Protein AF-A0A1V6AE57-F1 (afdb_monomer_lite)

Sequence (207 aa):
MQSKYDFAKAKQKFGDKIQKEVAHIPTPLRICHEKKHIAYTENEEGFIEETKSIHPGIILKKKFLETSGLSPCALGMKINVPSQRLYDIINCKRSITPNLALRLAFYFRTSKYFWFELQSKYDFAKAKQKFGDKIQKEVAPGPRKSTEQDFLKIEQKALQVFESQKAMKEWFTSKIKSLGGRTPLDLKGTKKGIKIILEELKRLHIN

pLDDT: mean 70.49, std 21.52, range [26.48, 96.62]

Structure (mmCIF, N/CA/C/O backbone):
data_AF-A0A1V6AE57-F1
#
_entry.id   AF-A0A1V6AE57-F1
#
loop_
_atom_site.group_PDB
_atom_site.id
_atom_site.type_symbol
_atom_site.label_atom_id
_atom_site.label_alt_id
_atom_site.label_comp_id
_atom_site.label_asym_id
_atom_site.label_entity_id
_atom_site.label_seq_id
_atom_site.pdbx_PDB_ins_code
_atom_site.Cartn_x
_atom_site.Cartn_y
_atom_site.Cartn_z
_atom_site.occupancy
_atom_site.B_iso_or_equiv
_atom_site.auth_seq_id
_atom_site.auth_comp_id
_atom_site.auth_asym_id
_atom_site.auth_atom_id
_atom_site.pdbx_PDB_model_num
ATOM 1 N N . MET A 1 1 ? 25.560 24.357 52.953 1.00 52.16 1 MET A N 1
ATOM 2 C CA . MET A 1 1 ? 25.483 22.885 52.777 1.00 52.16 1 MET A CA 1
ATOM 3 C C . MET A 1 1 ? 24.047 22.406 52.515 1.00 52.16 1 MET A C 1
ATOM 5 O O . MET A 1 1 ? 23.872 21.628 51.588 1.00 52.16 1 MET A O 1
ATOM 9 N N . GLN A 1 2 ? 23.024 22.918 53.219 1.00 51.66 2 GLN A N 1
ATOM 10 C CA . GLN A 1 2 ? 21.607 22.511 53.075 1.00 51.66 2 GLN A CA 1
ATOM 11 C C . GLN A 1 2 ? 21.003 22.645 51.655 1.00 51.66 2 GLN A C 1
ATOM 13 O O . GLN A 1 2 ? 20.370 21.723 51.156 1.00 51.66 2 GLN A O 1
ATOM 18 N N . SER A 1 3 ? 21.274 23.750 50.950 1.00 53.72 3 SER A N 1
ATOM 19 C CA . SER A 1 3 ? 20.623 24.080 49.665 1.00 53.72 3 SER A CA 1
ATOM 20 C C . SER A 1 3 ? 20.916 23.103 48.507 1.00 53.72 3 SER A C 1
ATOM 22 O O . SER A 1 3 ? 20.044 22.854 47.675 1.00 53.72 3 SER A O 1
ATOM 24 N N . LYS A 1 4 ? 22.112 22.495 48.457 1.00 50.84 4 LYS A N 1
ATOM 25 C CA . LYS A 1 4 ? 22.444 21.493 47.423 1.00 50.84 4 LYS A CA 1
ATOM 26 C C . LYS A 1 4 ? 21.737 20.152 47.668 1.00 50.84 4 LYS A C 1
ATOM 28 O O . LYS A 1 4 ? 21.402 19.461 46.708 1.00 50.84 4 LYS A O 1
ATOM 33 N N . TYR A 1 5 ? 21.490 19.806 48.934 1.00 55.09 5 TYR A N 1
ATOM 34 C CA . TYR A 1 5 ? 20.808 18.571 49.329 1.00 55.09 5 TYR A CA 1
ATOM 35 C C . TYR A 1 5 ? 19.304 18.639 49.019 1.00 55.09 5 TYR A C 1
ATOM 37 O O . TYR A 1 5 ? 18.737 17.686 48.481 1.00 55.09 5 TYR A O 1
ATOM 45 N N . ASP A 1 6 ? 18.683 19.802 49.235 1.00 60.03 6 ASP A N 1
ATOM 46 C CA . ASP A 1 6 ? 17.279 20.042 48.878 1.00 60.03 6 ASP A CA 1
ATOM 47 C C . ASP A 1 6 ? 17.049 20.016 47.362 1.00 60.03 6 ASP A C 1
ATOM 49 O O . ASP A 1 6 ? 16.067 19.437 46.892 1.00 60.03 6 ASP A O 1
ATOM 53 N N . PHE A 1 7 ? 17.995 20.541 46.575 1.00 50.62 7 PHE A N 1
ATOM 54 C CA . PHE A 1 7 ? 17.936 20.468 45.112 1.00 50.62 7 PHE A CA 1
ATOM 55 C C . PHE A 1 7 ? 18.040 19.034 44.583 1.00 50.62 7 PHE A C 1
ATOM 57 O O . PHE A 1 7 ? 17.310 18.665 43.663 1.00 50.62 7 PHE A O 1
ATOM 64 N N . ALA A 1 8 ? 18.911 18.205 45.166 1.00 63.00 8 ALA A N 1
ATOM 65 C CA . ALA A 1 8 ? 19.040 16.800 44.781 1.00 63.00 8 ALA A CA 1
ATOM 66 C C . ALA A 1 8 ? 17.747 16.019 45.071 1.00 63.00 8 ALA A C 1
ATOM 68 O O . ALA A 1 8 ? 17.250 15.290 44.211 1.00 63.00 8 ALA A O 1
ATOM 69 N N . LYS A 1 9 ? 17.145 16.252 46.243 1.00 64.06 9 LYS A N 1
ATOM 70 C CA . LYS A 1 9 ? 15.895 15.609 46.668 1.00 64.06 9 LYS A CA 1
ATOM 71 C C . LYS A 1 9 ? 14.687 16.080 45.847 1.00 64.06 9 LYS A C 1
ATOM 73 O O . LYS A 1 9 ? 13.809 15.278 45.532 1.00 64.06 9 LYS A O 1
ATOM 78 N N . ALA A 1 10 ? 14.661 17.353 45.447 1.00 62.69 10 ALA A N 1
ATOM 79 C CA . ALA A 1 10 ? 13.650 17.906 44.546 1.00 62.69 10 ALA A CA 1
ATOM 80 C C . ALA A 1 10 ? 13.784 17.359 43.115 1.00 62.69 10 ALA A C 1
ATOM 82 O O . ALA A 1 10 ? 12.780 17.003 42.502 1.00 62.69 10 ALA A O 1
ATOM 83 N N . LYS A 1 11 ? 15.013 17.219 42.601 1.00 57.59 11 LYS A N 1
ATOM 84 C CA . LYS A 1 11 ? 15.295 16.654 41.271 1.00 57.59 11 LYS A CA 1
ATOM 85 C C . LYS A 1 11 ? 14.941 15.167 41.194 1.00 57.59 11 LYS A C 1
ATOM 87 O O . LYS A 1 11 ? 14.388 14.733 40.188 1.00 57.59 11 LYS A O 1
ATOM 92 N N . GLN A 1 12 ? 15.186 14.421 42.272 1.00 66.50 12 GLN A N 1
ATOM 93 C CA . GLN A 1 12 ? 14.774 13.025 42.405 1.00 66.50 12 GLN A CA 1
ATOM 94 C C . GLN A 1 12 ? 13.246 12.894 42.468 1.00 66.50 12 GLN A C 1
ATOM 96 O O . GLN A 1 12 ? 12.672 12.191 41.648 1.00 66.50 12 GLN A O 1
ATOM 101 N N . LYS A 1 13 ? 12.563 13.665 43.329 1.00 65.06 13 LYS A N 1
ATOM 102 C CA . LYS A 1 13 ? 11.088 13.681 43.387 1.00 65.06 13 LYS A CA 1
ATOM 103 C C . LYS A 1 13 ? 10.435 14.094 42.065 1.00 65.06 13 LYS A C 1
ATOM 105 O O . LYS A 1 13 ? 9.387 13.559 41.713 1.00 65.06 13 LYS A O 1
ATOM 110 N N . PHE A 1 14 ? 11.026 15.046 41.343 1.00 57.88 14 PHE A N 1
ATOM 111 C CA . PHE A 1 14 ? 10.556 15.451 40.019 1.00 57.88 14 PHE A CA 1
ATOM 112 C C . PHE A 1 14 ? 10.776 14.333 38.991 1.00 57.88 14 PHE A C 1
ATOM 114 O O . PHE A 1 14 ? 9.863 14.020 38.235 1.00 57.88 14 PHE A O 1
ATOM 121 N N . GLY A 1 15 ? 11.942 13.679 39.020 1.00 49.78 15 GLY A N 1
ATOM 122 C CA . GLY A 1 15 ? 12.243 12.501 38.206 1.00 49.78 15 GLY A CA 1
ATOM 123 C C . GLY A 1 15 ? 11.263 11.351 38.443 1.00 49.78 15 GLY A C 1
ATOM 124 O O . GLY A 1 15 ? 10.701 10.834 37.484 1.00 49.78 15 GLY A O 1
ATOM 125 N N . ASP A 1 16 ? 10.975 11.022 39.702 1.00 61.03 16 ASP A N 1
ATOM 126 C CA . ASP A 1 16 ? 10.050 9.947 40.084 1.00 61.03 16 ASP A CA 1
ATOM 127 C C . ASP A 1 16 ? 8.596 10.266 39.692 1.00 61.03 16 ASP A C 1
ATOM 129 O O . ASP A 1 16 ? 7.834 9.376 39.304 1.00 61.03 16 ASP A O 1
ATOM 133 N N . LYS A 1 17 ? 8.200 11.547 39.757 1.00 56.25 17 LYS A N 1
ATOM 134 C CA . LYS A 1 17 ? 6.870 12.017 39.342 1.00 56.25 17 LYS A CA 1
ATOM 135 C C . LYS A 1 17 ? 6.696 11.954 37.823 1.00 56.25 17 LYS A C 1
ATOM 137 O O . LYS A 1 17 ? 5.685 11.436 37.357 1.00 56.25 17 LYS A O 1
ATOM 142 N N . ILE A 1 18 ? 7.708 12.387 37.067 1.00 51.25 18 ILE A N 1
ATOM 143 C CA . ILE A 1 18 ? 7.746 12.247 35.605 1.00 51.25 18 ILE A CA 1
ATOM 144 C C . ILE A 1 18 ? 7.748 10.762 35.222 1.00 51.25 18 ILE A C 1
ATOM 146 O O . ILE A 1 18 ? 6.992 10.367 34.346 1.00 51.25 18 ILE A O 1
ATOM 150 N N . GLN A 1 19 ? 8.531 9.909 35.890 1.00 49.91 19 GLN A N 1
ATOM 151 C CA . GLN A 1 19 ? 8.565 8.472 35.595 1.00 49.91 19 GLN A CA 1
ATOM 152 C C . GLN A 1 19 ? 7.215 7.787 35.843 1.00 49.91 19 GLN A C 1
ATOM 154 O O . GLN A 1 19 ? 6.799 6.970 35.024 1.00 49.91 19 GLN A O 1
ATOM 159 N N . LYS A 1 20 ? 6.487 8.150 36.908 1.00 53.91 20 LYS A N 1
ATOM 160 C CA . LYS A 1 20 ? 5.131 7.634 37.164 1.00 53.91 20 LYS A CA 1
ATOM 161 C C . LYS A 1 20 ? 4.084 8.143 36.169 1.00 53.91 20 LYS A C 1
ATOM 163 O O . LYS A 1 20 ? 3.213 7.369 35.787 1.00 53.91 20 LYS A O 1
ATOM 168 N N . GLU A 1 21 ? 4.167 9.398 35.727 1.00 45.72 21 GLU A N 1
ATOM 169 C CA . GLU A 1 21 ? 3.258 9.949 34.707 1.00 45.72 21 GLU A CA 1
ATOM 170 C C . GLU A 1 21 ? 3.564 9.411 33.298 1.00 45.72 21 GLU A C 1
ATOM 172 O O . GLU A 1 21 ? 2.648 9.154 32.519 1.00 45.72 21 GLU A O 1
ATOM 177 N N . VAL A 1 22 ? 4.839 9.168 32.979 1.00 45.22 22 VAL A N 1
ATOM 178 C CA . VAL A 1 22 ? 5.288 8.634 31.682 1.00 45.22 22 VAL A CA 1
ATOM 179 C C . VAL A 1 22 ? 5.065 7.121 31.571 1.00 45.22 22 VAL A C 1
ATOM 181 O O . VAL A 1 22 ? 4.840 6.632 30.468 1.00 45.22 22 VAL A O 1
ATOM 184 N N . ALA A 1 23 ? 5.033 6.380 32.685 1.00 42.53 23 ALA A N 1
ATOM 185 C CA . ALA A 1 23 ? 4.786 4.932 32.700 1.00 42.53 23 ALA A CA 1
ATOM 186 C C . ALA A 1 23 ? 3.394 4.519 32.176 1.00 42.53 23 ALA A C 1
ATOM 188 O O . ALA A 1 23 ? 3.214 3.371 31.778 1.00 42.53 23 ALA A O 1
ATOM 189 N N . HIS A 1 24 ? 2.416 5.433 32.157 1.00 43.59 24 HIS A N 1
ATOM 190 C CA . HIS A 1 24 ? 1.075 5.186 31.607 1.00 43.59 24 HIS A CA 1
ATOM 191 C C . HIS A 1 24 ? 0.892 5.717 30.174 1.00 43.59 24 HIS A C 1
ATOM 193 O O . HIS A 1 24 ? -0.159 5.529 29.561 1.00 43.59 24 HIS A O 1
ATOM 199 N N . ILE A 1 25 ? 1.908 6.382 29.615 1.00 32.25 25 ILE A N 1
ATOM 200 C CA . ILE A 1 25 ? 1.904 6.810 28.219 1.00 32.25 25 ILE A CA 1
ATOM 201 C C . ILE A 1 25 ? 2.343 5.591 27.403 1.00 32.25 25 ILE A C 1
ATOM 203 O O . ILE A 1 25 ? 3.482 5.154 27.580 1.00 32.25 25 ILE A O 1
ATOM 207 N N . PRO A 1 26 ? 1.499 5.024 26.516 1.00 37.25 26 PRO A N 1
ATOM 208 C CA . PRO A 1 26 ? 1.960 3.980 25.613 1.00 37.25 26 PRO A CA 1
ATOM 209 C C . PRO A 1 26 ? 3.166 4.539 24.867 1.00 37.25 26 PRO A C 1
ATOM 211 O O . PRO A 1 26 ? 3.075 5.597 24.235 1.00 37.25 26 PRO A O 1
ATOM 214 N N . THR A 1 27 ? 4.309 3.876 25.037 1.00 36.72 27 THR A N 1
ATOM 215 C CA . THR A 1 27 ? 5.610 4.299 24.532 1.00 36.72 27 THR A CA 1
ATOM 216 C C . THR A 1 27 ? 5.433 4.760 23.088 1.00 36.72 27 THR A C 1
ATOM 218 O O . THR A 1 27 ? 4.960 3.977 22.258 1.00 36.72 27 THR A O 1
ATOM 221 N N . PRO A 1 28 ? 5.748 6.025 22.754 1.00 35.44 28 PRO A N 1
ATOM 222 C CA . PRO A 1 28 ? 5.692 6.439 21.371 1.00 35.44 28 PRO A CA 1
ATOM 223 C C . PRO A 1 28 ? 6.706 5.567 20.646 1.00 35.44 28 PRO A C 1
ATOM 225 O O . PRO A 1 28 ? 7.885 5.597 21.005 1.00 35.44 28 PRO A O 1
ATOM 228 N N . LEU A 1 29 ? 6.258 4.797 19.648 1.00 39.03 29 LEU A N 1
ATOM 229 C CA . LEU A 1 29 ? 7.145 4.284 18.609 1.00 39.03 29 LEU A CA 1
ATOM 230 C C . LEU A 1 29 ? 8.033 5.465 18.218 1.00 39.03 29 LEU A C 1
ATOM 232 O O . LEU A 1 29 ? 7.546 6.471 17.694 1.00 39.03 29 LEU A O 1
ATOM 236 N N . ARG A 1 30 ? 9.303 5.408 18.622 1.00 32.47 30 ARG A N 1
ATOM 237 C CA . ARG A 1 30 ? 10.254 6.506 18.494 1.00 32.47 30 ARG A CA 1
ATOM 238 C C . ARG A 1 30 ? 10.645 6.583 17.028 1.00 32.47 30 ARG A C 1
ATOM 240 O O . ARG A 1 30 ? 11.695 6.114 16.624 1.00 32.47 30 ARG A O 1
ATOM 247 N N . ILE A 1 31 ? 9.757 7.158 16.230 1.00 34.78 31 ILE A N 1
ATOM 248 C CA . ILE A 1 31 ? 9.981 7.486 14.830 1.00 34.78 31 ILE A CA 1
ATOM 249 C C . ILE A 1 31 ? 9.714 8.984 14.700 1.00 34.78 31 ILE A C 1
ATOM 251 O O . ILE A 1 31 ? 8.733 9.427 14.112 1.00 34.78 31 ILE A O 1
ATOM 255 N N . CYS A 1 32 ? 10.584 9.788 15.309 1.00 28.19 32 CYS A N 1
ATOM 256 C CA . CYS A 1 32 ? 10.647 11.215 15.033 1.00 28.19 32 CYS A CA 1
ATOM 257 C C . CYS A 1 32 ? 12.040 11.556 14.521 1.00 28.19 32 CYS A C 1
ATOM 259 O O . CYS A 1 32 ? 12.987 11.576 15.296 1.00 28.19 32 CYS A O 1
ATOM 261 N N . HIS A 1 33 ? 12.055 11.857 13.219 1.00 31.19 33 HIS A N 1
ATOM 262 C CA . HIS A 1 33 ? 12.994 12.692 12.473 1.00 31.19 33 HIS A CA 1
ATOM 263 C C . HIS A 1 33 ? 14.463 12.260 12.474 1.00 31.19 33 HIS A C 1
ATOM 265 O O . HIS A 1 33 ? 15.147 12.372 13.476 1.00 31.19 33 HIS A O 1
ATOM 271 N N . GLU A 1 34 ? 14.975 11.879 11.301 1.00 31.00 34 GLU A N 1
ATOM 272 C CA . GLU A 1 34 ? 15.741 12.797 10.446 1.00 31.00 34 GLU A CA 1
ATOM 273 C C . GLU A 1 34 ? 16.074 12.115 9.105 1.00 31.00 34 GLU A C 1
ATOM 275 O O . GLU A 1 34 ? 16.336 10.919 9.041 1.00 31.00 34 GLU A O 1
ATOM 280 N N . LYS A 1 35 ? 15.963 12.885 8.018 1.00 37.78 35 LYS A N 1
ATOM 281 C CA . LYS A 1 35 ? 16.227 12.570 6.601 1.00 37.78 35 LYS A CA 1
ATOM 282 C C . LYS A 1 35 ? 17.042 11.295 6.305 1.00 37.78 35 LYS A C 1
ATOM 284 O O . LYS A 1 35 ? 18.212 11.375 5.955 1.00 37.78 35 LYS A O 1
ATOM 289 N N . LYS A 1 36 ? 16.378 10.147 6.261 1.00 32.44 36 LYS A N 1
ATOM 290 C CA . LYS A 1 36 ? 16.684 9.031 5.362 1.00 32.44 36 LYS A CA 1
ATOM 291 C C . LYS A 1 36 ? 15.346 8.382 5.024 1.00 32.44 36 LYS A C 1
ATOM 293 O O . LYS A 1 36 ? 14.520 8.153 5.904 1.00 32.44 36 LYS A O 1
ATOM 298 N N . HIS A 1 37 ? 15.110 8.108 3.747 1.00 33.78 37 HIS A N 1
ATOM 299 C CA . HIS A 1 37 ? 14.217 7.019 3.375 1.00 33.78 37 HIS A CA 1
ATOM 300 C C . HIS A 1 37 ? 14.830 5.744 3.975 1.00 33.78 37 HIS A C 1
ATOM 302 O O . HIS A 1 37 ? 15.691 5.125 3.365 1.00 33.78 37 HIS A O 1
ATOM 308 N N . ILE A 1 38 ? 14.460 5.423 5.211 1.00 30.08 38 ILE A N 1
ATOM 309 C CA . ILE A 1 38 ? 14.701 4.129 5.852 1.00 30.08 38 ILE A CA 1
ATOM 310 C C . ILE A 1 38 ? 13.337 3.453 5.721 1.00 30.08 38 ILE A C 1
ATOM 312 O O . ILE A 1 38 ? 12.363 3.890 6.327 1.00 30.08 38 ILE A O 1
ATOM 316 N N . ALA A 1 39 ? 13.130 2.600 4.716 1.00 28.28 39 ALA A N 1
ATOM 317 C CA . ALA A 1 39 ? 13.533 1.199 4.795 1.00 28.28 39 ALA A CA 1
ATOM 318 C C . ALA A 1 39 ? 13.255 0.693 6.213 1.00 28.28 39 ALA A C 1
ATOM 320 O O . ALA A 1 39 ? 13.964 1.052 7.149 1.00 28.28 39 ALA A O 1
ATOM 321 N N . TYR A 1 40 ? 12.147 -0.037 6.347 1.00 33.91 40 TYR A N 1
ATOM 322 C CA . TYR A 1 40 ? 11.817 -0.888 7.483 1.00 33.91 40 TYR A CA 1
ATOM 323 C C . TYR A 1 40 ? 13.111 -1.356 8.157 1.00 33.91 40 TYR A C 1
ATOM 325 O O . TYR A 1 40 ? 13.914 -2.036 7.523 1.00 33.91 40 TYR A O 1
ATOM 333 N N . THR A 1 41 ? 13.360 -0.888 9.380 1.00 26.48 41 THR A N 1
ATOM 334 C CA . THR A 1 41 ? 14.556 -1.263 10.130 1.00 26.48 41 THR A CA 1
ATOM 335 C C . THR A 1 41 ? 14.574 -2.773 10.277 1.00 26.48 41 THR A C 1
ATOM 337 O O . THR A 1 41 ? 13.560 -3.381 10.621 1.00 26.48 41 THR A O 1
ATOM 340 N N . GLU A 1 42 ?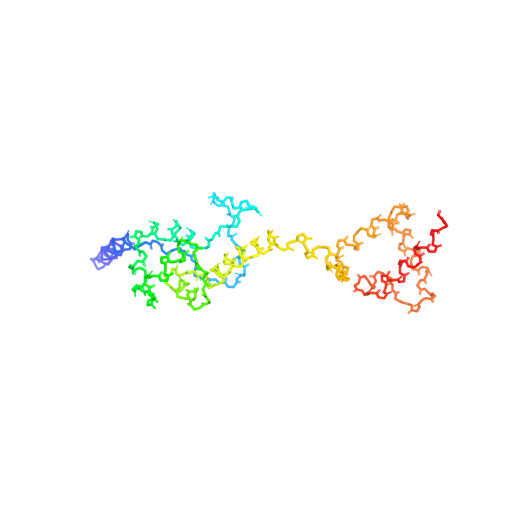 15.723 -3.338 9.942 1.00 38.66 42 GLU A N 1
ATOM 341 C CA . GLU A 1 42 ? 16.025 -4.757 9.909 1.00 38.66 42 GLU A CA 1
ATOM 342 C C . GLU A 1 42 ? 15.547 -5.468 11.187 1.00 38.66 42 GLU A C 1
ATOM 344 O O . GLU A 1 42 ? 15.990 -5.169 12.289 1.00 38.66 42 GLU A O 1
ATOM 349 N N . ASN A 1 43 ? 14.639 -6.423 10.971 1.00 45.06 43 ASN A N 1
ATOM 350 C CA . ASN A 1 43 ? 14.510 -7.690 11.687 1.00 45.06 43 ASN A CA 1
ATOM 351 C C . ASN A 1 43 ? 14.238 -7.656 13.200 1.00 45.06 43 ASN A C 1
ATOM 353 O O . ASN A 1 43 ? 15.130 -7.926 13.992 1.00 45.06 43 ASN A O 1
ATOM 357 N N . GLU A 1 44 ? 12.956 -7.555 13.568 1.00 37.97 44 GLU A N 1
ATOM 358 C CA . GLU A 1 44 ? 12.400 -8.340 14.682 1.00 37.97 44 GLU A CA 1
ATOM 359 C C . GLU A 1 44 ? 11.062 -8.968 14.244 1.00 37.97 44 GLU A C 1
ATOM 361 O O . GLU A 1 44 ? 10.028 -8.311 14.127 1.00 37.97 44 GLU A O 1
ATOM 366 N N . GLU A 1 45 ? 11.154 -10.253 13.894 1.00 39.59 45 GLU A N 1
ATOM 367 C CA . GLU A 1 45 ? 10.094 -11.269 13.809 1.00 39.59 45 GLU A CA 1
ATOM 368 C C . GLU A 1 45 ? 8.749 -10.863 13.180 1.00 39.59 45 GLU A C 1
ATOM 370 O O . GLU A 1 45 ? 7.750 -10.535 13.827 1.00 39.59 45 GLU A O 1
ATOM 375 N N . GLY A 1 46 ? 8.694 -10.986 11.854 1.00 31.70 46 GLY A N 1
ATOM 376 C CA . GLY A 1 46 ? 7.447 -10.900 11.105 1.00 31.70 46 GLY A CA 1
ATOM 377 C C . GLY A 1 46 ? 7.686 -10.931 9.610 1.00 31.70 46 GLY A C 1
ATOM 378 O O . GLY A 1 46 ? 7.449 -9.938 8.929 1.00 31.70 46 GLY A O 1
ATOM 379 N N . PHE A 1 47 ? 8.175 -12.067 9.118 1.00 32.38 47 PHE A N 1
ATOM 380 C CA . PHE A 1 47 ? 8.266 -12.398 7.700 1.00 32.38 47 PHE A CA 1
ATOM 381 C C . PHE A 1 47 ? 6.894 -12.144 7.046 1.00 32.38 47 PHE A C 1
ATOM 383 O O . PHE A 1 47 ? 5.954 -12.919 7.220 1.00 32.38 47 PHE A O 1
ATOM 390 N N . ILE A 1 48 ? 6.732 -11.032 6.326 1.00 38.00 48 ILE A N 1
ATOM 391 C CA . ILE A 1 48 ? 5.649 -10.930 5.348 1.00 38.00 48 ILE A CA 1
ATOM 392 C C . ILE A 1 48 ? 6.222 -11.589 4.104 1.00 38.00 48 ILE A C 1
ATOM 394 O O . ILE A 1 48 ? 6.875 -10.928 3.299 1.00 38.00 48 ILE A O 1
ATOM 398 N N . GLU A 1 49 ? 6.048 -12.909 4.007 1.00 37.69 49 GLU A N 1
ATOM 399 C CA . GLU A 1 49 ? 6.316 -13.653 2.779 1.00 37.69 49 GLU A CA 1
ATOM 400 C C . GLU A 1 49 ? 5.742 -12.882 1.588 1.00 37.69 49 GLU A C 1
ATOM 402 O O . GLU A 1 49 ? 4.596 -12.418 1.607 1.00 37.69 49 GLU A O 1
ATOM 407 N N . GLU A 1 50 ? 6.556 -12.771 0.543 1.00 44.34 50 GLU A N 1
ATOM 408 C CA . GLU A 1 50 ? 6.360 -11.991 -0.684 1.00 44.34 50 GLU A CA 1
ATOM 409 C C . GLU A 1 50 ? 5.104 -12.383 -1.502 1.00 44.34 50 GLU A C 1
ATOM 411 O O . GLU A 1 50 ? 4.876 -11.894 -2.607 1.00 44.34 50 GLU A O 1
ATOM 416 N N . THR A 1 51 ? 4.250 -13.256 -0.964 1.00 41.09 51 THR A N 1
ATOM 417 C CA . THR A 1 51 ? 3.114 -13.885 -1.643 1.00 41.09 51 THR A CA 1
ATOM 418 C C . THR A 1 51 ? 1.771 -13.691 -0.937 1.00 41.09 51 THR A C 1
ATOM 420 O O . THR A 1 51 ? 0.737 -14.007 -1.527 1.00 41.09 51 THR A O 1
ATOM 423 N N . LYS A 1 52 ? 1.724 -13.109 0.272 1.00 59.47 52 LYS A N 1
ATOM 424 C CA . LYS A 1 52 ? 0.452 -12.852 0.971 1.00 59.47 52 LYS A CA 1
ATOM 425 C C . LYS A 1 52 ? 0.310 -11.381 1.319 1.00 59.47 52 LYS A C 1
ATOM 427 O O . LYS A 1 52 ? 0.537 -10.952 2.444 1.00 59.47 52 LYS A O 1
ATOM 432 N N . SER A 1 53 ? -0.087 -10.580 0.335 1.00 74.44 53 SER A N 1
ATOM 433 C CA . SER A 1 53 ? -0.430 -9.181 0.575 1.00 74.44 53 SER A CA 1
ATOM 434 C C . SER A 1 53 ? -1.583 -9.084 1.581 1.00 74.44 53 SER A C 1
ATOM 436 O O . SER A 1 53 ? -2.716 -9.482 1.295 1.00 74.44 53 SER A O 1
ATOM 438 N N . ILE A 1 54 ? -1.297 -8.567 2.772 1.00 87.69 54 ILE A N 1
ATOM 439 C CA . ILE A 1 54 ? -2.277 -8.428 3.849 1.00 87.69 54 ILE A CA 1
ATOM 440 C C . ILE A 1 54 ? -3.033 -7.111 3.659 1.00 87.69 54 ILE A C 1
ATOM 442 O O . ILE A 1 54 ? -2.425 -6.067 3.428 1.00 87.69 54 ILE A O 1
ATOM 446 N N . HIS A 1 55 ? -4.362 -7.145 3.782 1.00 92.50 55 HIS A N 1
ATOM 447 C CA . HIS A 1 55 ? -5.169 -5.928 3.721 1.00 92.50 55 HIS A CA 1
ATOM 448 C C . HIS A 1 55 ? -4.761 -4.961 4.851 1.00 92.50 55 HIS A C 1
ATOM 450 O O . HIS A 1 55 ? -4.672 -5.384 6.010 1.00 92.50 55 HIS A O 1
ATOM 456 N N . PRO A 1 56 ? -4.575 -3.657 4.578 1.00 94.06 56 PRO A N 1
ATOM 457 C CA . PRO A 1 56 ? -4.094 -2.703 5.580 1.00 94.06 56 PRO A CA 1
ATOM 458 C C . PRO A 1 56 ? -5.004 -2.591 6.811 1.00 94.06 56 PRO A C 1
ATOM 460 O O . PRO A 1 56 ? -4.528 -2.332 7.912 1.00 94.06 56 PRO A O 1
ATOM 463 N N . GLY A 1 57 ? -6.306 -2.848 6.661 1.00 94.44 57 GLY A N 1
ATOM 464 C CA . GLY A 1 57 ? -7.245 -2.904 7.785 1.00 94.44 57 GLY A CA 1
ATOM 465 C C . GLY A 1 57 ? -6.958 -4.008 8.808 1.00 94.44 57 GLY A C 1
ATOM 466 O O . GLY A 1 57 ? -7.190 -3.805 9.999 1.00 94.44 57 GLY A O 1
ATOM 467 N N . ILE A 1 58 ? -6.385 -5.139 8.380 1.00 93.12 58 ILE A N 1
ATOM 468 C CA . ILE A 1 58 ? -5.955 -6.211 9.292 1.00 93.12 58 ILE A CA 1
ATOM 469 C C . ILE A 1 58 ? -4.751 -5.737 10.110 1.00 93.12 58 ILE A C 1
ATOM 471 O O . ILE A 1 58 ? -4.691 -5.976 11.314 1.00 93.12 58 ILE A O 1
ATOM 475 N N . ILE A 1 59 ? -3.817 -5.027 9.470 1.00 92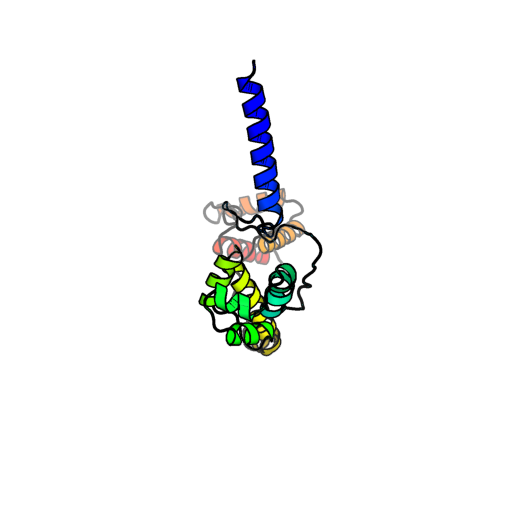.81 59 ILE A N 1
ATOM 476 C CA . ILE A 1 59 ? -2.632 -4.462 10.128 1.00 92.81 59 ILE A CA 1
ATOM 477 C C . ILE A 1 59 ? -3.050 -3.379 11.126 1.00 92.81 59 ILE A C 1
ATOM 479 O O . ILE A 1 59 ? -2.586 -3.392 12.264 1.00 92.81 59 ILE A O 1
ATOM 483 N N . LEU A 1 60 ? -3.981 -2.498 10.742 1.00 93.38 60 LEU A N 1
ATOM 484 C CA . LEU A 1 60 ? -4.564 -1.497 11.638 1.00 93.38 60 LEU A CA 1
ATOM 485 C C . LEU A 1 60 ? -5.158 -2.151 12.893 1.00 93.38 60 LEU A C 1
ATOM 487 O O . LEU A 1 60 ? -4.891 -1.700 14.004 1.00 93.38 60 LEU A O 1
ATOM 491 N N . LYS A 1 61 ? -5.923 -3.236 12.731 1.00 91.62 61 LYS A N 1
ATOM 492 C CA . LYS A 1 61 ? -6.506 -3.961 13.864 1.00 91.62 61 LYS A CA 1
ATOM 493 C C . LYS A 1 61 ? -5.429 -4.588 14.756 1.00 91.62 61 LYS A C 1
ATOM 495 O O . LYS A 1 61 ? -5.354 -4.253 15.933 1.00 91.62 61 LYS A O 1
ATOM 500 N N . LYS A 1 62 ? -4.574 -5.440 14.186 1.00 90.44 62 LYS A N 1
ATOM 501 C CA . LYS A 1 62 ? -3.624 -6.261 14.952 1.00 90.44 62 LYS A CA 1
ATOM 502 C C . LYS A 1 62 ? -2.476 -5.473 15.574 1.00 90.44 62 LYS A C 1
ATOM 504 O O . LYS A 1 62 ? -2.091 -5.732 16.702 1.00 90.44 62 LYS A O 1
ATOM 509 N N . LYS A 1 63 ? -1.879 -4.539 14.828 1.00 89.31 63 LYS A N 1
ATOM 510 C CA . LYS A 1 63 ? -0.648 -3.856 15.265 1.00 89.31 63 LYS A CA 1
ATOM 511 C C . LYS A 1 63 ? -0.913 -2.546 15.997 1.00 89.31 63 LYS A C 1
ATOM 513 O O . LYS A 1 63 ? -0.063 -2.130 16.779 1.00 89.31 63 LYS A O 1
ATOM 518 N N . PHE A 1 64 ? -2.061 -1.908 15.767 1.00 92.12 64 PHE A N 1
ATOM 519 C CA . PHE A 1 64 ? -2.362 -0.600 16.350 1.00 92.12 64 PHE A CA 1
ATOM 520 C C . PHE A 1 64 ? -3.522 -0.655 17.341 1.00 92.12 64 PHE A C 1
ATOM 522 O O . PHE A 1 64 ? -3.342 -0.243 18.482 1.00 92.12 64 PHE A O 1
ATOM 529 N N . LEU A 1 65 ? -4.696 -1.157 16.945 1.00 91.62 65 LEU A N 1
ATOM 530 C CA . LEU A 1 65 ? -5.872 -1.158 17.825 1.00 91.62 65 LEU A CA 1
ATOM 531 C C . LEU A 1 65 ? -5.715 -2.118 19.008 1.00 91.62 65 LEU A C 1
ATOM 533 O O . LEU A 1 65 ? -5.907 -1.699 20.144 1.00 91.62 65 LEU A O 1
ATOM 537 N N . GLU A 1 66 ? -5.314 -3.365 18.751 1.00 90.31 66 GLU A N 1
ATOM 538 C CA . GLU A 1 66 ? -5.115 -4.378 19.798 1.00 90.31 66 GLU A CA 1
ATOM 539 C C . GLU A 1 66 ? -3.982 -3.973 20.758 1.00 90.31 66 GLU A C 1
ATOM 541 O O . GLU A 1 66 ? -4.189 -3.958 21.967 1.00 90.31 66 GLU A O 1
ATOM 546 N N . THR A 1 67 ? -2.838 -3.513 20.237 1.00 89.75 67 THR A N 1
ATOM 547 C CA . THR A 1 67 ? -1.696 -3.048 21.051 1.00 89.75 67 THR A CA 1
ATOM 548 C C . THR A 1 67 ? -2.028 -1.845 21.940 1.00 89.75 67 THR A C 1
ATOM 550 O O . THR A 1 67 ? -1.468 -1.701 23.020 1.00 89.75 67 THR A O 1
ATOM 553 N N . SER A 1 68 ? -2.921 -0.957 21.492 1.00 88.06 68 SER A N 1
ATOM 554 C CA . SER A 1 68 ? -3.307 0.248 22.245 1.00 88.06 68 SER A CA 1
ATOM 555 C C . SER A 1 68 ? -4.592 0.087 23.060 1.00 88.06 68 SER A C 1
ATOM 557 O O . SER A 1 68 ? -5.018 1.046 23.702 1.00 88.06 68 SER A O 1
ATOM 559 N N . GLY A 1 69 ? -5.237 -1.086 23.015 1.00 92.50 69 GLY A N 1
ATOM 560 C CA . GLY A 1 69 ? -6.533 -1.318 23.656 1.00 92.50 69 GLY A CA 1
ATOM 561 C C . GLY A 1 69 ? -7.657 -0.412 23.130 1.00 92.50 69 GLY A C 1
ATOM 562 O O . GLY A 1 69 ? -8.631 -0.157 23.836 1.00 92.50 69 GLY A O 1
ATOM 563 N N . LEU A 1 70 ? -7.529 0.124 21.910 1.00 92.12 70 LEU A N 1
ATOM 564 C CA . LEU A 1 70 ? -8.496 1.061 21.336 1.00 92.12 70 LEU A CA 1
ATOM 565 C C . LEU A 1 70 ? -9.559 0.334 20.516 1.00 92.12 70 LEU A C 1
ATOM 567 O O . LEU A 1 70 ? -9.257 -0.447 19.615 1.00 92.12 70 LEU A O 1
ATOM 571 N N . SER A 1 71 ? -10.828 0.676 20.749 1.00 94.25 71 SER A N 1
ATOM 572 C CA . SER A 1 71 ? -11.908 0.240 19.865 1.00 94.25 71 SER A CA 1
ATOM 573 C C . SER A 1 71 ? -11.902 1.042 18.550 1.00 94.25 71 SER A C 1
ATOM 575 O O . SER A 1 71 ? -11.510 2.216 18.539 1.00 94.25 71 SER A O 1
ATOM 577 N N . PRO A 1 72 ? -12.389 0.472 17.429 1.00 93.12 72 PRO A N 1
ATOM 578 C CA . PRO A 1 72 ? -12.535 1.211 16.171 1.00 93.12 72 PRO A CA 1
ATOM 579 C C . PRO A 1 72 ? -13.409 2.462 16.315 1.00 93.12 72 PRO A C 1
ATOM 581 O O . PRO A 1 72 ? -13.147 3.481 15.682 1.00 93.12 72 PRO A O 1
ATOM 584 N N . CYS A 1 73 ? -14.428 2.400 17.178 1.00 95.19 73 CYS A N 1
ATOM 585 C CA . CYS A 1 73 ? -15.292 3.538 17.471 1.00 95.19 73 CYS A CA 1
ATOM 586 C C . CYS A 1 73 ? -14.527 4.659 18.189 1.00 95.19 73 CYS A C 1
ATOM 588 O O . CYS A 1 73 ? -14.578 5.813 17.764 1.00 95.19 73 CYS A O 1
ATOM 590 N N . ALA A 1 74 ? -13.746 4.306 19.217 1.00 94.81 74 ALA A N 1
ATOM 591 C CA . ALA A 1 74 ? -12.910 5.259 19.938 1.00 94.81 74 ALA A CA 1
ATOM 592 C C . ALA A 1 74 ? -11.861 5.900 19.019 1.00 94.81 74 ALA A C 1
ATOM 594 O O . ALA A 1 74 ? -11.642 7.109 19.084 1.00 94.81 74 ALA A O 1
ATOM 595 N N . LEU A 1 75 ? -11.248 5.118 18.120 1.00 96.12 75 LEU A N 1
ATOM 596 C CA . LEU A 1 75 ? -10.345 5.665 17.110 1.00 96.12 75 LEU A CA 1
ATOM 597 C C . LEU A 1 75 ? -11.078 6.667 16.210 1.00 96.12 75 LEU A C 1
ATOM 599 O O . LEU A 1 75 ? -10.577 7.771 16.022 1.00 96.12 75 LEU A O 1
ATOM 603 N N . GLY A 1 76 ? -12.260 6.310 15.698 1.00 96.25 76 GLY A N 1
ATOM 604 C CA . GLY A 1 76 ? -13.066 7.158 14.815 1.00 96.25 76 GLY A CA 1
ATOM 605 C C . GLY A 1 76 ? -13.358 8.532 15.404 1.00 96.25 76 GLY A C 1
ATOM 606 O O . GLY A 1 76 ? -13.152 9.541 14.730 1.00 96.25 76 GLY A O 1
ATOM 607 N N . MET A 1 77 ? -13.727 8.580 16.685 1.00 96.06 77 MET A N 1
ATOM 608 C CA . MET A 1 77 ? -13.924 9.839 17.409 1.00 96.06 77 MET A CA 1
ATOM 609 C C . MET A 1 77 ? -12.634 10.665 17.476 1.00 96.06 77 MET A C 1
ATOM 611 O O . MET A 1 77 ? -12.642 11.849 17.150 1.00 96.06 77 MET A O 1
ATOM 615 N N . LYS A 1 78 ? -11.503 10.038 17.819 1.00 95.75 78 LYS A N 1
ATOM 616 C CA . LYS A 1 78 ? -10.209 10.728 17.958 1.00 95.75 78 LYS A CA 1
ATOM 617 C C . LYS A 1 78 ? -9.658 11.267 16.639 1.00 95.75 78 LYS A C 1
ATOM 619 O O . LYS A 1 78 ? -9.013 12.310 16.631 1.00 95.75 78 LYS A O 1
ATOM 624 N N . ILE A 1 79 ? -9.904 10.574 15.526 1.00 96.25 79 ILE A N 1
ATOM 625 C CA . ILE A 1 79 ? -9.432 10.998 14.198 1.00 96.25 79 ILE A CA 1
ATOM 626 C C . ILE A 1 79 ? -10.491 11.746 13.382 1.00 96.25 79 ILE A C 1
ATOM 628 O O . ILE A 1 79 ? -10.230 12.094 12.227 1.00 96.25 79 ILE A O 1
ATOM 632 N N . ASN A 1 80 ? -11.671 11.993 13.960 1.00 96.50 80 ASN A N 1
ATOM 633 C CA . ASN A 1 80 ? -12.829 12.602 13.308 1.00 96.50 80 ASN A CA 1
ATOM 634 C C . ASN A 1 80 ? -13.191 11.903 11.978 1.00 96.50 80 ASN A C 1
ATOM 636 O O . ASN A 1 80 ? -13.198 12.500 10.898 1.00 96.50 80 ASN A O 1
ATOM 640 N N . VAL A 1 81 ? -13.416 10.589 12.055 1.00 95.94 81 VAL A N 1
ATOM 641 C CA . VAL A 1 81 ? -13.852 9.732 10.945 1.00 95.94 81 VAL A CA 1
ATOM 642 C C . VAL A 1 81 ? -15.016 8.862 11.426 1.00 95.94 81 VAL A C 1
ATOM 644 O O . VAL A 1 81 ? -14.910 8.274 12.500 1.00 95.94 81 VAL A O 1
ATOM 647 N N . PRO A 1 82 ? -16.100 8.708 10.637 1.00 96.19 82 PRO A N 1
ATOM 648 C CA . PRO A 1 82 ? -17.215 7.844 11.012 1.00 96.19 82 PRO A CA 1
ATOM 649 C C . PRO A 1 82 ? -16.750 6.425 11.343 1.00 96.19 82 PRO A C 1
ATOM 651 O O . PRO A 1 82 ? -16.056 5.798 10.537 1.00 96.19 82 PRO A O 1
ATOM 654 N N . SER A 1 83 ? -17.183 5.896 12.488 1.00 94.50 83 SER A N 1
ATOM 655 C CA . SER A 1 83 ? -16.798 4.561 12.967 1.00 94.50 83 SER A CA 1
ATOM 656 C C . SER A 1 83 ? -17.100 3.470 11.942 1.00 94.50 83 SER A C 1
ATOM 658 O O . SER A 1 83 ? -16.291 2.567 11.750 1.00 94.50 83 SER A O 1
ATOM 660 N N . GLN A 1 84 ? -18.209 3.601 11.203 1.00 95.62 84 GLN A N 1
ATOM 661 C CA . GLN A 1 84 ? -18.577 2.684 10.122 1.00 95.62 84 GLN A CA 1
ATOM 662 C C . GLN A 1 84 ? -17.475 2.556 9.064 1.00 95.62 84 GLN A C 1
ATOM 664 O O . GLN A 1 84 ? -17.155 1.455 8.626 1.00 95.62 84 GLN A O 1
ATOM 669 N N . ARG A 1 85 ? -16.827 3.671 8.701 1.00 95.94 85 ARG A N 1
ATOM 670 C CA . ARG A 1 85 ? -15.731 3.658 7.727 1.00 95.94 85 ARG A CA 1
ATOM 671 C C . ARG A 1 85 ? -14.542 2.855 8.247 1.00 95.94 85 ARG A C 1
ATOM 673 O O . ARG A 1 85 ? -13.919 2.142 7.470 1.00 95.94 85 ARG A O 1
ATOM 680 N N . LEU A 1 86 ? -14.230 2.960 9.538 1.00 95.19 86 LEU A N 1
ATOM 681 C CA . LEU A 1 86 ? -13.159 2.174 10.152 1.00 95.19 86 LEU A CA 1
ATOM 682 C C . LEU A 1 86 ? -13.520 0.687 10.222 1.00 95.19 86 LEU A C 1
ATOM 684 O O . LEU A 1 86 ? -12.674 -0.143 9.901 1.00 95.19 86 LEU A O 1
ATOM 688 N N . TYR A 1 87 ? -14.770 0.348 10.549 1.00 95.38 87 TYR A N 1
ATOM 689 C CA . TYR A 1 87 ? -15.249 -1.036 10.504 1.00 95.38 87 TYR A CA 1
ATOM 690 C C . TYR A 1 87 ? -15.150 -1.640 9.102 1.00 95.38 87 TYR A C 1
ATOM 692 O O . TYR A 1 87 ? -14.653 -2.755 8.958 1.00 95.38 87 TYR A O 1
ATOM 700 N N . ASP A 1 88 ? -15.560 -0.909 8.064 1.00 96.56 88 ASP A N 1
ATOM 701 C CA . ASP A 1 88 ? -15.465 -1.385 6.681 1.00 96.56 88 ASP A CA 1
ATOM 702 C C . ASP A 1 88 ? -14.010 -1.675 6.282 1.00 96.56 88 ASP A C 1
ATOM 704 O O . ASP A 1 88 ? -13.730 -2.671 5.617 1.00 96.56 88 ASP A O 1
ATOM 708 N N . ILE A 1 89 ? -13.072 -0.826 6.710 1.00 95.69 89 ILE A N 1
ATOM 709 C CA . ILE A 1 89 ? -11.643 -0.993 6.421 1.00 95.69 89 ILE A CA 1
ATOM 710 C C . ILE A 1 89 ? -11.079 -2.207 7.154 1.00 95.69 89 ILE A C 1
ATOM 712 O O . ILE A 1 89 ? -10.404 -3.034 6.540 1.00 95.69 89 ILE A O 1
ATOM 716 N N . ILE A 1 90 ? -11.378 -2.348 8.447 1.00 93.88 90 ILE A N 1
ATOM 717 C CA . ILE A 1 90 ? -10.939 -3.488 9.266 1.00 93.88 90 ILE A CA 1
ATOM 718 C C . ILE A 1 90 ? -11.479 -4.806 8.696 1.00 93.88 90 ILE A C 1
ATOM 720 O O . ILE A 1 90 ? -10.748 -5.791 8.624 1.00 93.88 90 ILE A O 1
ATOM 724 N N . ASN A 1 91 ? -12.718 -4.800 8.204 1.00 92.44 91 ASN A N 1
ATOM 725 C CA . ASN A 1 91 ? -13.360 -5.948 7.563 1.00 92.44 91 ASN A CA 1
ATOM 726 C C . ASN A 1 91 ? -12.961 -6.145 6.092 1.00 92.44 91 ASN A C 1
ATOM 728 O O . ASN A 1 91 ? -13.597 -6.925 5.387 1.00 92.44 91 ASN A O 1
ATOM 732 N N . CYS A 1 92 ? -11.927 -5.447 5.612 1.00 93.06 92 CYS A N 1
ATOM 733 C CA . CYS A 1 92 ? -11.405 -5.567 4.248 1.00 93.06 92 CYS A CA 1
ATOM 734 C C . CYS A 1 92 ? -12.424 -5.237 3.142 1.00 93.06 92 CYS A C 1
ATOM 736 O O . CYS A 1 92 ? -12.264 -5.653 1.996 1.00 93.06 92 CYS A O 1
ATOM 738 N N . LYS A 1 93 ? -13.477 -4.481 3.473 1.00 93.69 93 LYS A N 1
ATOM 739 C CA . LYS A 1 93 ? -14.514 -4.043 2.527 1.00 93.69 93 LYS A CA 1
ATOM 740 C C . LYS A 1 93 ? -14.149 -2.731 1.838 1.00 93.69 93 LYS A C 1
ATOM 742 O O . LYS A 1 93 ? -14.738 -2.394 0.814 1.00 93.69 93 LYS A O 1
ATOM 747 N N . ARG A 1 94 ? -13.210 -1.968 2.406 1.00 95.00 94 ARG A N 1
ATOM 748 C CA . ARG A 1 94 ? -12.841 -0.637 1.919 1.00 95.00 94 ARG A CA 1
ATOM 749 C C . ARG A 1 94 ? -11.343 -0.389 2.029 1.00 95.00 94 ARG A C 1
ATOM 751 O O . ARG A 1 94 ? -10.722 -0.745 3.027 1.00 95.00 94 ARG A O 1
ATOM 758 N N . SER A 1 95 ? -10.810 0.293 1.025 1.00 95.44 95 SER A N 1
ATOM 759 C CA . SER A 1 95 ? -9.425 0.750 0.987 1.00 95.44 95 SER A CA 1
ATOM 760 C C . SER A 1 95 ? -9.196 1.970 1.881 1.00 95.44 95 SER A C 1
ATOM 762 O O . SER A 1 95 ? -10.105 2.772 2.127 1.00 95.44 95 SER A O 1
ATOM 764 N N . ILE A 1 96 ? -7.954 2.149 2.329 1.00 95.06 96 ILE A N 1
ATOM 765 C CA . ILE A 1 96 ? -7.522 3.371 3.010 1.00 95.06 96 ILE A CA 1
ATOM 766 C C . ILE A 1 96 ? -7.355 4.488 1.976 1.00 95.06 96 ILE A C 1
ATOM 768 O O . ILE A 1 96 ? -6.564 4.380 1.043 1.00 95.06 96 ILE A O 1
ATOM 772 N N . THR A 1 97 ? -8.087 5.588 2.155 1.00 94.69 97 THR A N 1
ATOM 773 C CA . THR A 1 97 ? -7.955 6.783 1.309 1.00 94.69 97 THR A CA 1
ATOM 774 C C . THR A 1 97 ? -6.801 7.677 1.779 1.00 94.69 97 THR A C 1
ATOM 776 O O . THR A 1 97 ? -6.445 7.634 2.960 1.00 94.69 97 THR A O 1
ATOM 779 N N . PRO A 1 98 ? -6.253 8.564 0.922 1.00 94.62 98 PRO A N 1
ATOM 780 C CA . PRO A 1 98 ? -5.184 9.486 1.322 1.00 94.62 98 PRO A CA 1
ATOM 781 C C . PRO A 1 98 ? -5.540 10.363 2.534 1.00 94.62 98 PRO A C 1
ATOM 783 O O . PRO A 1 98 ? -4.720 10.553 3.428 1.00 94.62 98 PRO A O 1
ATOM 786 N N . ASN A 1 99 ? -6.786 10.846 2.611 1.00 95.38 99 ASN A N 1
ATOM 787 C CA . ASN A 1 99 ? -7.280 11.626 3.752 1.00 95.38 99 ASN A CA 1
ATOM 788 C C . ASN A 1 99 ? -7.218 10.811 5.055 1.00 95.38 99 ASN A C 1
ATOM 790 O O . ASN A 1 99 ? -6.712 11.285 6.071 1.00 95.38 99 ASN A O 1
ATOM 794 N N . LEU A 1 100 ? -7.666 9.552 5.021 1.00 96.12 100 LEU A N 1
ATOM 795 C CA . LEU A 1 100 ? -7.589 8.685 6.190 1.00 96.12 100 LEU A CA 1
ATOM 796 C C . LEU A 1 100 ? -6.139 8.331 6.550 1.00 96.12 100 LEU A C 1
ATOM 798 O O . LEU A 1 100 ? -5.801 8.338 7.728 1.00 96.12 100 LEU A O 1
ATOM 802 N N . ALA A 1 101 ? -5.279 8.076 5.562 1.00 95.56 101 ALA A N 1
ATOM 803 C CA . ALA A 1 101 ? -3.858 7.815 5.783 1.00 95.56 101 ALA A CA 1
ATOM 804 C C . ALA A 1 101 ? -3.168 8.974 6.521 1.00 95.56 101 ALA A C 1
ATOM 806 O O . ALA A 1 101 ? -2.409 8.729 7.454 1.00 95.56 101 ALA A O 1
ATOM 807 N N . LEU A 1 102 ? -3.470 10.229 6.165 1.00 96.25 102 LEU A N 1
ATOM 808 C CA . LEU A 1 102 ? -2.959 11.406 6.881 1.00 96.25 102 LEU A CA 1
ATOM 809 C C . LEU A 1 102 ? -3.435 11.446 8.338 1.00 96.25 102 LEU A C 1
ATOM 811 O O . LEU A 1 102 ? -2.646 11.725 9.238 1.00 96.25 102 LEU A O 1
ATOM 815 N N . ARG A 1 103 ? -4.711 11.132 8.579 1.00 96.62 103 ARG A N 1
ATOM 816 C CA . ARG A 1 103 ? -5.289 11.106 9.929 1.00 96.62 103 ARG A CA 1
ATOM 817 C C . ARG A 1 103 ? -4.680 10.007 10.798 1.00 96.62 103 ARG A C 1
ATOM 819 O O . ARG A 1 103 ? -4.328 10.263 11.945 1.00 96.62 103 ARG A O 1
ATOM 826 N N . LEU A 1 104 ? -4.512 8.806 10.244 1.00 95.50 104 LEU A N 1
ATOM 827 C CA . LEU A 1 104 ? -3.855 7.685 10.919 1.00 95.50 104 LEU A CA 1
ATOM 828 C C . LEU A 1 104 ? -2.376 7.984 11.189 1.00 95.50 104 LEU A C 1
ATOM 830 O O . LEU A 1 104 ? -1.889 7.711 12.283 1.00 95.50 104 LEU A O 1
ATOM 834 N N . ALA A 1 105 ? -1.680 8.589 10.224 1.00 94.44 105 ALA A N 1
ATOM 835 C CA . ALA A 1 105 ? -0.295 9.024 10.368 1.00 94.44 105 ALA A CA 1
ATOM 836 C C . ALA A 1 105 ?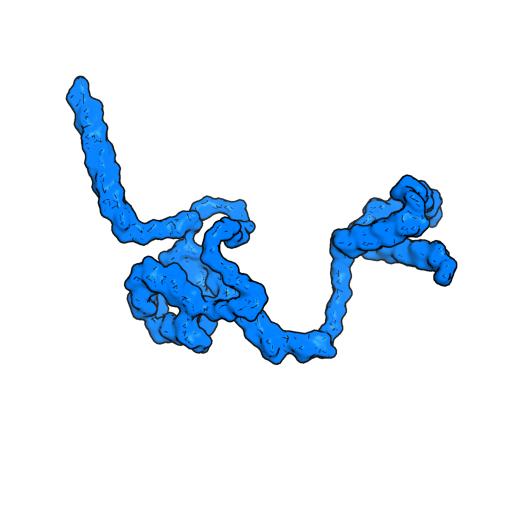 -0.127 10.020 11.516 1.00 94.44 105 ALA A C 1
ATOM 838 O O . ALA A 1 105 ? 0.737 9.832 12.369 1.00 94.44 105 ALA A O 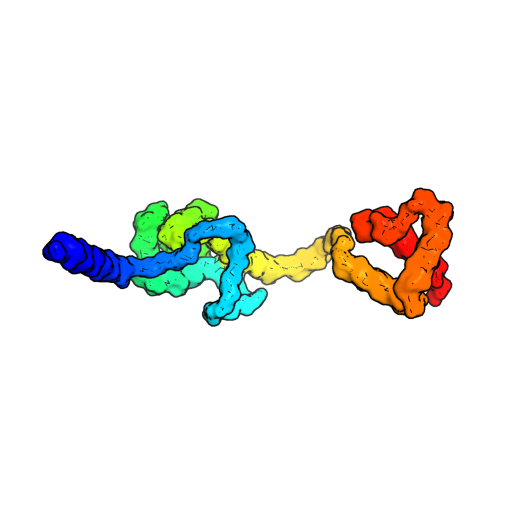1
ATOM 839 N N . PHE A 1 106 ? -0.995 11.031 11.577 1.00 94.75 106 PHE A N 1
ATOM 840 C CA . PHE A 1 106 ? -0.981 12.017 12.651 1.00 94.75 106 PHE A CA 1
ATOM 841 C C . PHE A 1 106 ? -1.272 11.381 14.017 1.00 94.75 106 PHE A C 1
ATOM 843 O O . PHE A 1 106 ? -0.521 11.589 14.966 1.00 94.75 106 PHE A O 1
ATOM 850 N N . TYR A 1 107 ? -2.324 10.562 14.108 1.00 95.19 107 TYR A N 1
ATOM 851 C CA . TYR A 1 107 ? -2.750 9.957 15.370 1.00 95.19 107 TYR A CA 1
ATOM 852 C C . TYR A 1 107 ? -1.737 8.948 15.925 1.00 95.19 107 TYR A C 1
ATOM 854 O O . TYR A 1 107 ? -1.380 9.007 17.099 1.00 95.19 107 TYR A O 1
ATOM 862 N N . PHE A 1 108 ? -1.239 8.043 15.080 1.00 93.81 108 PHE A N 1
ATOM 863 C CA . PHE A 1 108 ? -0.295 6.998 15.485 1.00 93.81 108 PHE A CA 1
ATOM 864 C C . PHE A 1 108 ? 1.174 7.424 15.389 1.00 93.81 108 PHE A C 1
ATOM 866 O O . PHE A 1 108 ? 2.052 6.602 15.629 1.00 93.81 108 PHE A O 1
ATOM 873 N N . ARG A 1 109 ? 1.452 8.684 15.021 1.00 93.25 109 ARG A N 1
ATOM 874 C CA . ARG A 1 109 ? 2.811 9.205 14.777 1.00 93.25 109 ARG A CA 1
ATOM 875 C C . ARG A 1 109 ? 3.606 8.326 13.804 1.00 93.25 109 ARG A C 1
ATOM 877 O O . ARG A 1 109 ? 4.773 8.018 14.016 1.00 93.25 109 ARG A O 1
ATOM 884 N N . THR A 1 110 ? 2.943 7.907 12.731 1.00 91.06 110 THR A N 1
ATOM 885 C CA . THR A 1 110 ? 3.527 7.084 11.663 1.00 91.06 110 THR A CA 1
ATOM 886 C C . THR A 1 110 ? 3.697 7.897 10.384 1.00 91.06 110 THR A C 1
ATOM 888 O O . THR A 1 110 ? 3.155 8.993 10.238 1.00 91.06 110 THR A O 1
ATOM 891 N N . SER A 1 111 ? 4.451 7.369 9.420 1.00 89.69 111 SER A N 1
ATOM 892 C CA . SER A 1 111 ? 4.553 7.995 8.100 1.00 89.69 111 SER A CA 1
ATOM 893 C C . SER A 1 111 ? 3.229 7.880 7.337 1.00 89.69 111 SER A C 1
ATOM 895 O O . SER A 1 111 ? 2.635 6.810 7.257 1.00 89.69 111 SER A O 1
ATOM 897 N N . LYS A 1 112 ? 2.786 8.955 6.677 1.00 87.50 112 LYS A N 1
ATOM 898 C CA . LYS A 1 112 ? 1.642 8.897 5.742 1.00 87.50 112 LYS A CA 1
ATOM 899 C C . LYS A 1 112 ? 1.858 7.895 4.602 1.00 87.50 112 LYS A C 1
ATOM 901 O O . LYS A 1 112 ? 0.906 7.261 4.155 1.00 87.50 112 LYS A O 1
ATOM 906 N N . TYR A 1 113 ? 3.110 7.720 4.173 1.00 88.81 113 TYR A N 1
ATOM 907 C CA . TYR A 1 113 ? 3.470 6.779 3.115 1.00 88.81 113 TYR A CA 1
ATOM 908 C C . TYR A 1 113 ? 3.343 5.328 3.559 1.00 88.81 113 TYR A C 1
ATOM 910 O O . TYR A 1 113 ? 3.025 4.494 2.726 1.00 88.81 113 TYR A O 1
ATOM 918 N N . PHE A 1 114 ? 3.502 5.034 4.852 1.00 89.25 114 PHE A N 1
ATOM 919 C CA . PHE A 1 114 ? 3.339 3.679 5.382 1.00 89.25 114 PHE A CA 1
ATOM 920 C C . PHE A 1 114 ? 1.942 3.126 5.065 1.00 89.25 114 PHE A C 1
ATOM 922 O O . PHE A 1 114 ? 1.805 2.062 4.468 1.00 89.25 114 PHE A O 1
ATOM 929 N N . TRP A 1 115 ? 0.892 3.892 5.370 1.00 91.81 115 TRP A N 1
ATOM 930 C CA . TRP A 1 115 ? -0.489 3.480 5.100 1.00 91.81 115 TRP A CA 1
ATOM 931 C C . TRP A 1 115 ? -0.784 3.329 3.604 1.00 91.81 115 TRP A C 1
ATOM 933 O O . TRP A 1 115 ? -1.498 2.410 3.203 1.00 91.81 115 TRP A O 1
ATOM 943 N N . PHE A 1 116 ? -0.218 4.212 2.778 1.00 89.50 116 PHE A N 1
ATOM 944 C CA . PHE A 1 116 ? -0.384 4.156 1.328 1.00 89.50 116 PHE A CA 1
ATOM 945 C C . PHE A 1 116 ? 0.376 2.985 0.702 1.00 89.50 116 PHE A C 1
ATOM 947 O O . PHE A 1 116 ? -0.134 2.337 -0.206 1.00 89.50 116 PHE A O 1
ATOM 954 N N . GLU A 1 117 ? 1.573 2.682 1.199 1.00 90.44 117 GLU A N 1
ATOM 955 C CA . GLU A 1 117 ? 2.388 1.563 0.742 1.00 90.44 117 GLU A CA 1
ATOM 956 C C . GLU A 1 117 ? 1.698 0.231 1.049 1.00 90.44 117 GLU A C 1
ATOM 958 O O . GLU A 1 117 ? 1.629 -0.628 0.174 1.00 90.44 117 GLU A O 1
ATOM 963 N N . LEU A 1 118 ? 1.108 0.078 2.240 1.00 90.44 118 LEU A N 1
ATOM 964 C CA . LEU A 1 118 ? 0.319 -1.110 2.582 1.00 90.44 118 LEU A CA 1
ATOM 965 C C . LEU A 1 118 ? -0.873 -1.301 1.638 1.00 90.44 118 LEU A C 1
ATOM 967 O O . LEU A 1 118 ? -1.088 -2.399 1.124 1.00 90.44 118 LEU A O 1
ATOM 971 N N . GLN A 1 119 ? -1.630 -0.228 1.389 1.00 93.31 119 GLN A N 1
ATOM 972 C CA . GLN A 1 119 ? -2.756 -0.261 0.458 1.00 93.31 119 GLN A CA 1
ATOM 973 C C . GLN A 1 119 ? -2.284 -0.598 -0.961 1.00 93.31 119 GLN A C 1
ATOM 975 O O . GLN A 1 119 ? -2.843 -1.484 -1.598 1.00 93.31 119 GLN A O 1
ATOM 980 N N . SER A 1 120 ? -1.208 0.044 -1.417 1.00 91.75 120 SER A N 1
ATOM 981 C CA . SER A 1 120 ? -0.640 -0.172 -2.748 1.00 91.75 120 SER A CA 1
ATOM 982 C C . SER A 1 120 ? -0.175 -1.613 -2.925 1.00 91.75 120 SER A C 1
ATOM 984 O O . SER A 1 120 ? -0.525 -2.243 -3.915 1.00 91.75 120 SER A O 1
ATOM 986 N N . LYS A 1 121 ? 0.563 -2.175 -1.959 1.00 90.69 121 LYS A N 1
ATOM 987 C CA . LYS A 1 121 ? 1.006 -3.579 -1.990 1.00 90.69 121 LYS A CA 1
ATOM 988 C C . LYS A 1 121 ? -0.179 -4.539 -2.098 1.00 90.69 121 LYS A C 1
ATOM 990 O O . LYS A 1 121 ? -0.135 -5.469 -2.901 1.00 90.69 121 LYS A O 1
ATOM 995 N N . TYR A 1 122 ? -1.240 -4.296 -1.328 1.00 91.06 122 TYR A N 1
ATOM 996 C CA . TYR A 1 122 ? -2.472 -5.080 -1.398 1.00 91.06 122 TYR A CA 1
ATOM 997 C C . TYR A 1 122 ? -3.165 -4.970 -2.763 1.00 91.06 122 TYR A C 1
ATOM 999 O O . TYR A 1 122 ? -3.499 -5.987 -3.374 1.00 91.06 122 TYR A O 1
ATOM 1007 N N . ASP A 1 123 ? -3.324 -3.753 -3.277 1.00 92.50 123 ASP A N 1
ATOM 1008 C CA . ASP A 1 123 ? -3.986 -3.517 -4.559 1.00 92.50 123 ASP A CA 1
ATOM 1009 C C . ASP A 1 123 ? -3.177 -4.087 -5.731 1.00 92.50 123 ASP A C 1
ATOM 1011 O O . ASP A 1 123 ? -3.756 -4.696 -6.631 1.00 92.50 123 ASP A O 1
ATOM 1015 N N . PHE A 1 124 ? -1.843 -3.979 -5.697 1.00 92.19 124 PHE A N 1
ATOM 1016 C CA . PHE A 1 124 ? -0.958 -4.573 -6.700 1.00 92.19 124 PHE A CA 1
ATOM 1017 C C . PHE A 1 124 ? -1.040 -6.091 -6.711 1.00 92.19 124 PHE A C 1
ATOM 1019 O O . PHE A 1 124 ? -1.143 -6.681 -7.782 1.00 92.19 124 PHE A O 1
ATOM 1026 N N . ALA A 1 125 ? -1.021 -6.739 -5.550 1.00 89.19 125 ALA A N 1
ATOM 1027 C CA . ALA A 1 125 ? -1.146 -8.188 -5.479 1.00 89.19 125 ALA A CA 1
ATOM 1028 C C . ALA A 1 125 ? -2.515 -8.666 -5.986 1.00 89.19 125 ALA A C 1
ATOM 1030 O O . ALA A 1 125 ? -2.582 -9.603 -6.782 1.00 89.19 125 ALA A O 1
ATOM 1031 N N . LYS A 1 126 ? -3.597 -7.964 -5.626 1.00 90.56 126 LYS A N 1
ATOM 1032 C CA . LYS A 1 126 ? -4.946 -8.238 -6.141 1.00 90.56 126 LYS A CA 1
ATOM 1033 C C . LYS A 1 126 ? -5.037 -8.031 -7.656 1.00 90.56 126 LYS A C 1
ATOM 1035 O O . LYS A 1 126 ? -5.634 -8.845 -8.358 1.00 90.56 126 LYS A O 1
ATOM 1040 N N . ALA A 1 127 ? -4.432 -6.964 -8.176 1.00 92.25 127 ALA A N 1
ATOM 1041 C CA . ALA A 1 127 ? -4.383 -6.687 -9.608 1.00 92.25 127 ALA A CA 1
ATOM 1042 C C . ALA A 1 127 ? -3.539 -7.725 -10.359 1.00 92.25 127 ALA A C 1
ATOM 1044 O O . ALA A 1 127 ? -3.963 -8.207 -11.405 1.00 92.25 127 ALA A O 1
ATOM 1045 N N . LYS A 1 128 ? -2.390 -8.125 -9.804 1.00 90.69 128 LYS A N 1
ATOM 1046 C CA . LYS A 1 128 ? -1.524 -9.173 -10.356 1.00 90.69 128 LYS A CA 1
ATOM 1047 C C . LYS A 1 128 ? -2.256 -10.511 -10.418 1.00 90.69 128 LYS A C 1
ATOM 1049 O O . LYS A 1 128 ? -2.203 -11.164 -11.450 1.00 90.69 128 LYS A O 1
ATOM 1054 N N . GLN A 1 129 ? -2.993 -10.878 -9.371 1.00 88.94 129 GLN A N 1
ATOM 1055 C CA . GLN A 1 129 ? -3.804 -12.096 -9.363 1.00 88.94 129 GLN A CA 1
ATOM 1056 C C . GLN A 1 129 ? -4.922 -12.054 -10.416 1.00 88.94 129 GLN A C 1
ATOM 1058 O O . GLN A 1 129 ? -5.202 -13.057 -11.060 1.00 88.94 129 GLN A O 1
ATOM 1063 N N . LYS A 1 130 ? -5.571 -10.898 -10.595 1.00 92.19 130 LYS A N 1
ATOM 1064 C CA . LYS A 1 130 ? -6.722 -10.767 -11.498 1.00 92.19 130 LYS A CA 1
ATOM 1065 C C . LYS A 1 130 ? -6.336 -10.598 -12.970 1.00 92.19 130 LYS A C 1
ATOM 1067 O O . LYS A 1 130 ? -7.063 -11.055 -13.846 1.00 92.19 130 LYS A O 1
ATOM 1072 N N . PHE A 1 131 ? -5.241 -9.896 -13.246 1.00 93.38 131 PHE A N 1
ATOM 1073 C CA . PHE A 1 131 ? -4.891 -9.438 -14.593 1.00 93.38 131 PHE A CA 1
ATOM 1074 C C . PHE A 1 131 ? -3.477 -9.822 -15.037 1.00 93.38 131 PHE A C 1
ATOM 1076 O O . PHE A 1 131 ? -3.152 -9.604 -16.199 1.00 93.38 131 PHE A O 1
ATOM 1083 N N . GLY A 1 132 ? -2.637 -10.378 -14.158 1.00 89.00 132 GLY A N 1
ATOM 1084 C CA . GLY A 1 132 ? -1.216 -10.617 -14.428 1.00 89.00 132 GLY A CA 1
ATOM 1085 C C . GLY A 1 132 ? -0.972 -11.427 -15.698 1.00 89.00 132 GLY A C 1
ATOM 1086 O O . GLY A 1 132 ? -0.285 -10.950 -16.599 1.00 89.00 132 GLY A O 1
ATOM 1087 N N . ASP A 1 133 ? -1.600 -12.596 -15.809 1.00 89.88 133 ASP A N 1
ATOM 1088 C CA . ASP A 1 133 ? -1.410 -13.498 -16.954 1.00 89.88 133 ASP A CA 1
ATOM 1089 C C . ASP A 1 133 ? -1.964 -12.914 -18.256 1.00 89.88 133 ASP A C 1
ATOM 1091 O O . ASP A 1 133 ? -1.412 -13.126 -19.334 1.00 89.88 133 ASP A O 1
ATOM 1095 N N . LYS A 1 134 ? -3.058 -12.152 -18.162 1.00 93.19 134 LYS A N 1
ATOM 1096 C CA . LYS A 1 134 ? -3.677 -11.490 -19.312 1.00 93.19 134 LYS A CA 1
ATOM 1097 C C . LYS A 1 134 ? -2.778 -10.372 -19.843 1.00 93.19 134 LYS A C 1
ATOM 1099 O O . LYS A 1 134 ? -2.466 -10.350 -21.029 1.00 93.19 134 LYS A O 1
ATOM 1104 N N . ILE A 1 135 ? -2.290 -9.506 -18.953 1.00 92.44 135 ILE A N 1
ATOM 1105 C CA . ILE A 1 135 ? -1.386 -8.403 -19.305 1.00 92.44 135 ILE A CA 1
ATOM 1106 C C . ILE A 1 135 ? -0.091 -8.943 -19.920 1.00 92.44 135 ILE A C 1
ATOM 1108 O O . ILE A 1 135 ? 0.382 -8.384 -20.902 1.00 92.44 135 ILE A O 1
ATOM 1112 N N . GLN A 1 136 ? 0.462 -10.042 -19.398 1.00 90.06 136 GLN A N 1
ATOM 1113 C CA . GLN A 1 136 ? 1.677 -10.650 -19.958 1.00 90.06 136 GLN A CA 1
ATOM 1114 C C . GLN A 1 136 ? 1.501 -11.163 -21.394 1.00 90.06 136 GLN A C 1
ATOM 1116 O O . GLN A 1 136 ? 2.472 -11.188 -22.146 1.00 90.06 136 GLN A O 1
ATOM 1121 N N . LYS A 1 137 ? 0.285 -11.567 -21.778 1.00 92.06 137 LYS A N 1
ATOM 1122 C CA . LYS A 1 137 ? -0.025 -12.011 -23.145 1.00 92.06 137 LYS A CA 1
ATOM 1123 C C . LYS A 1 137 ? -0.309 -10.842 -24.089 1.00 92.06 137 LYS A C 1
ATOM 1125 O O . LYS A 1 137 ? 0.037 -10.917 -25.261 1.00 92.06 137 LYS A O 1
ATOM 1130 N N . GLU A 1 138 ? -0.942 -9.783 -23.591 1.00 92.31 138 GLU A N 1
ATOM 1131 C CA . GLU A 1 138 ? -1.382 -8.638 -24.402 1.00 92.31 138 GLU A CA 1
ATOM 1132 C C . GLU A 1 138 ? -0.297 -7.567 -24.580 1.00 92.31 138 GLU A C 1
ATOM 1134 O O . GLU A 1 138 ? -0.275 -6.868 -25.592 1.00 92.31 138 GLU A O 1
ATOM 1139 N N . VAL A 1 139 ? 0.605 -7.422 -23.606 1.00 92.25 139 VAL A N 1
ATOM 1140 C CA . VAL A 1 139 ? 1.597 -6.344 -23.567 1.00 92.25 139 VAL A CA 1
ATOM 1141 C C . VAL A 1 139 ? 3.003 -6.913 -23.717 1.00 92.25 139 VAL A C 1
ATOM 1143 O O . VAL A 1 139 ? 3.556 -7.510 -22.793 1.00 92.25 139 VAL A O 1
ATOM 1146 N N . ALA A 1 140 ? 3.627 -6.660 -24.869 1.00 87.12 140 ALA A N 1
ATOM 1147 C CA . ALA A 1 140 ? 5.051 -6.917 -25.046 1.00 87.12 140 ALA A CA 1
ATOM 1148 C C . ALA A 1 140 ? 5.874 -5.952 -24.167 1.00 87.12 140 ALA A C 1
ATOM 1150 O O . ALA A 1 140 ? 5.560 -4.758 -24.096 1.00 87.12 140 ALA A O 1
ATOM 1151 N N . PRO A 1 141 ? 6.940 -6.424 -23.496 1.00 84.38 141 PRO A N 1
ATOM 1152 C CA . PRO A 1 141 ? 7.781 -5.552 -22.691 1.00 84.38 141 PRO A CA 1
ATOM 1153 C C . PRO A 1 141 ? 8.424 -4.481 -23.577 1.00 84.38 141 PRO A C 1
ATOM 1155 O O . PRO A 1 141 ? 9.013 -4.781 -24.615 1.00 84.38 141 PRO A O 1
ATOM 1158 N N . GLY A 1 142 ? 8.342 -3.222 -23.142 1.00 80.06 142 GLY A N 1
ATOM 1159 C CA . GLY A 1 142 ? 9.057 -2.132 -23.797 1.00 80.06 142 GLY A CA 1
ATOM 1160 C C . GLY A 1 142 ? 10.579 -2.355 -23.778 1.00 80.06 142 GLY A C 1
ATOM 1161 O O . GLY A 1 142 ? 11.086 -3.136 -22.964 1.00 80.06 142 GLY A O 1
ATOM 1162 N N . PRO A 1 143 ? 11.339 -1.657 -24.642 1.00 77.75 143 PRO A N 1
ATOM 1163 C CA . PRO A 1 143 ? 12.791 -1.774 -24.664 1.00 77.75 143 PRO A CA 1
ATOM 1164 C C . PRO A 1 143 ? 13.361 -1.404 -23.289 1.00 77.75 143 PRO A C 1
ATOM 1166 O O . PRO A 1 143 ? 13.209 -0.270 -22.824 1.00 77.75 143 PRO A O 1
ATOM 1169 N N . ARG A 1 144 ? 14.020 -2.358 -22.621 1.00 64.06 144 ARG A N 1
ATOM 1170 C CA . ARG A 1 144 ? 14.694 -2.085 -21.345 1.00 64.06 144 ARG A CA 1
ATOM 1171 C C . ARG A 1 144 ? 15.844 -1.103 -21.584 1.00 64.06 144 ARG A C 1
ATOM 1173 O O . ARG A 1 144 ? 16.563 -1.204 -22.580 1.00 64.06 144 ARG A O 1
ATOM 1180 N N . LYS A 1 145 ? 16.041 -0.149 -20.667 1.00 63.31 145 LYS A N 1
ATOM 1181 C CA . LYS A 1 145 ? 17.319 0.575 -20.591 1.00 63.31 145 LYS A CA 1
ATOM 1182 C C . LYS A 1 145 ? 18.379 -0.466 -20.218 1.00 63.31 145 LYS A C 1
ATOM 1184 O O . LYS A 1 145 ? 18.155 -1.206 -19.267 1.00 63.31 145 LYS A O 1
ATOM 1189 N N . SER A 1 146 ? 19.473 -0.547 -20.975 1.00 60.47 146 SER A N 1
ATOM 1190 C CA . SER A 1 146 ? 20.603 -1.422 -20.645 1.00 60.47 146 SER A CA 1
ATOM 1191 C C . SER A 1 146 ? 21.079 -1.090 -19.232 1.00 60.47 146 SER A C 1
ATOM 1193 O O . SER A 1 146 ? 21.460 0.051 -18.962 1.00 60.47 146 SER A O 1
ATOM 1195 N N . THR A 1 147 ? 20.983 -2.059 -18.333 1.00 64.62 147 THR A N 1
ATOM 1196 C CA . THR A 1 147 ? 21.353 -1.929 -16.919 1.00 64.62 147 THR A CA 1
ATOM 1197 C C . THR A 1 147 ? 22.838 -2.235 -16.766 1.00 64.62 147 THR A C 1
ATOM 1199 O O . THR A 1 147 ? 23.384 -2.964 -17.586 1.00 64.62 147 THR A O 1
ATOM 1202 N N . GLU A 1 148 ? 23.492 -1.765 -15.702 1.00 56.19 148 GLU A N 1
ATOM 1203 C CA . GLU A 1 148 ? 24.899 -2.080 -15.381 1.00 56.19 148 GLU A CA 1
ATOM 1204 C C . GLU A 1 148 ? 25.216 -3.589 -15.462 1.00 56.19 148 GLU A C 1
ATOM 1206 O O . GLU A 1 148 ? 26.237 -3.999 -16.007 1.00 56.19 148 GLU A O 1
ATOM 1211 N N . GLN A 1 149 ? 24.273 -4.434 -15.039 1.00 61.94 149 GLN A N 1
ATOM 1212 C CA . GLN A 1 149 ? 24.376 -5.893 -15.146 1.00 61.94 149 GLN A CA 1
ATOM 1213 C C . GLN A 1 149 ? 24.401 -6.413 -16.592 1.00 61.94 149 GLN A C 1
ATOM 1215 O O . GLN A 1 149 ? 25.043 -7.426 -16.867 1.00 61.94 149 GLN A O 1
ATOM 1220 N N . ASP A 1 150 ? 23.720 -5.745 -17.524 1.00 61.50 150 ASP A N 1
ATOM 1221 C CA . ASP A 1 150 ? 23.750 -6.106 -18.943 1.00 61.50 150 ASP A CA 1
ATOM 1222 C C . ASP A 1 150 ? 25.137 -5.814 -19.531 1.00 61.50 150 ASP A C 1
ATOM 1224 O O . ASP A 1 150 ? 25.659 -6.616 -20.305 1.00 61.50 150 ASP A O 1
ATOM 1228 N N . PHE A 1 151 ? 25.778 -4.723 -19.097 1.00 61.44 151 PHE A N 1
ATOM 1229 C CA . PHE A 1 151 ? 27.162 -4.414 -19.461 1.00 61.44 151 PHE A CA 1
ATOM 1230 C C . PHE A 1 151 ? 28.146 -5.415 -18.869 1.00 61.44 151 PHE A C 1
ATOM 1232 O O . PHE A 1 151 ? 29.023 -5.873 -19.592 1.00 61.44 151 PHE A O 1
ATOM 1239 N N . LEU A 1 152 ? 27.971 -5.807 -17.603 1.00 63.38 152 LEU A N 1
ATOM 1240 C CA . LEU A 1 152 ? 28.827 -6.809 -16.970 1.00 63.38 152 LEU A CA 1
ATOM 1241 C C . LEU A 1 152 ? 28.741 -8.159 -17.696 1.00 63.38 152 LEU A C 1
ATOM 1243 O O . LEU A 1 152 ? 29.763 -8.792 -17.940 1.00 63.38 152 LEU A O 1
ATOM 1247 N N . LYS A 1 153 ? 27.540 -8.574 -18.120 1.00 68.31 153 LYS A N 1
ATOM 1248 C CA . LYS A 1 153 ? 27.349 -9.785 -18.937 1.00 68.31 153 LYS A CA 1
ATOM 1249 C C . LYS A 1 153 ? 28.017 -9.678 -20.309 1.00 68.31 153 LYS A C 1
ATOM 1251 O O . LYS A 1 153 ? 28.571 -10.662 -20.793 1.00 68.31 153 LYS A O 1
ATOM 1256 N N . ILE A 1 154 ? 27.960 -8.508 -20.951 1.00 65.75 154 ILE A N 1
ATOM 1257 C CA . ILE A 1 154 ? 28.640 -8.260 -22.234 1.00 65.75 154 ILE A CA 1
ATOM 1258 C C . ILE A 1 154 ? 30.162 -8.289 -22.048 1.00 65.75 154 ILE A C 1
ATOM 1260 O O . ILE A 1 154 ? 30.855 -8.920 -22.839 1.00 65.75 154 ILE A O 1
ATOM 1264 N N . GLU A 1 155 ? 30.676 -7.656 -20.995 1.00 63.34 155 GLU A N 1
ATOM 1265 C CA . GLU A 1 155 ? 32.101 -7.626 -20.658 1.00 63.34 155 GLU A CA 1
ATOM 1266 C C . GLU A 1 155 ? 32.621 -9.035 -20.348 1.00 63.34 155 GLU A C 1
ATOM 1268 O O . GLU A 1 155 ? 33.634 -9.442 -20.905 1.00 63.34 155 GLU A O 1
ATOM 1273 N N . GLN A 1 156 ? 31.880 -9.833 -19.574 1.00 69.56 156 GLN A N 1
ATOM 1274 C CA . GLN A 1 156 ? 32.196 -11.244 -19.325 1.00 69.56 156 GLN A CA 1
ATOM 1275 C C . GLN A 1 156 ? 32.244 -12.071 -20.613 1.00 69.56 156 GLN A C 1
ATOM 1277 O O . GLN A 1 156 ? 33.187 -12.829 -20.814 1.00 69.56 156 GLN A O 1
ATOM 1282 N N . LYS A 1 157 ? 31.266 -11.910 -21.513 1.00 69.69 157 LYS A N 1
ATOM 1283 C CA . LYS A 1 157 ? 31.281 -12.594 -22.816 1.00 69.69 157 LYS A CA 1
ATOM 1284 C C . LYS A 1 157 ? 32.459 -12.163 -23.680 1.00 69.69 157 LYS A C 1
ATOM 1286 O O . LYS A 1 157 ? 33.087 -12.997 -24.316 1.00 69.69 157 LYS A O 1
ATOM 1291 N N . ALA A 1 158 ? 32.786 -10.875 -23.691 1.00 65.31 158 ALA A N 1
ATOM 1292 C CA . ALA A 1 158 ? 33.948 -10.387 -24.415 1.00 65.31 158 ALA A CA 1
ATOM 1293 C C . ALA A 1 158 ? 35.245 -10.973 -23.822 1.00 65.31 158 ALA A C 1
ATOM 1295 O O . ALA A 1 158 ? 36.134 -11.354 -24.569 1.00 65.31 158 ALA A O 1
ATOM 1296 N N . LEU A 1 159 ? 35.339 -11.132 -22.499 1.00 66.25 159 LEU A N 1
ATOM 1297 C CA . LEU A 1 159 ? 36.493 -11.759 -21.843 1.00 66.25 159 LEU A CA 1
ATOM 1298 C C . LEU A 1 159 ? 36.626 -13.260 -22.107 1.00 66.25 159 LEU A C 1
ATOM 1300 O O . LEU A 1 159 ? 37.708 -13.801 -21.936 1.00 66.25 159 LEU A O 1
ATOM 1304 N N . GLN A 1 160 ? 35.560 -13.934 -22.533 1.00 68.69 160 GLN A N 1
ATOM 1305 C CA . GLN A 1 160 ? 35.659 -15.315 -23.016 1.00 68.69 160 GLN A CA 1
ATOM 1306 C C . GLN A 1 160 ? 36.287 -15.393 -24.415 1.00 68.69 160 GLN A C 1
ATOM 1308 O O . GLN A 1 160 ? 36.908 -16.394 -24.745 1.00 68.69 160 GLN A O 1
ATOM 1313 N N . VAL A 1 161 ? 36.125 -14.347 -25.232 1.00 66.88 161 VAL A N 1
ATOM 1314 C CA . VAL A 1 161 ? 36.665 -14.267 -26.602 1.00 66.88 161 VAL A CA 1
ATOM 1315 C C . VAL A 1 161 ? 38.095 -13.724 -26.607 1.00 66.88 161 VAL A C 1
ATOM 1317 O O . VAL A 1 161 ? 38.931 -14.161 -27.390 1.00 66.88 161 VAL A O 1
ATOM 1320 N N . PHE A 1 162 ? 38.386 -12.763 -25.732 1.00 62.09 162 PHE A N 1
ATOM 1321 C CA . PHE A 1 162 ? 39.716 -12.194 -25.568 1.00 62.09 162 PHE A CA 1
ATOM 1322 C C . PHE A 1 162 ? 40.394 -12.836 -24.358 1.00 62.09 162 PHE A C 1
ATOM 1324 O O . PHE A 1 162 ? 39.997 -12.566 -23.229 1.00 62.09 162 PHE A O 1
ATOM 1331 N N . GLU A 1 163 ? 41.458 -13.609 -24.589 1.00 65.62 163 GLU A N 1
ATOM 1332 C CA . GLU A 1 163 ? 42.236 -14.342 -23.568 1.00 65.62 163 GLU A CA 1
ATOM 1333 C C . GLU A 1 163 ? 42.672 -13.486 -22.361 1.00 65.62 163 GLU A C 1
ATOM 1335 O O . GLU A 1 163 ? 42.953 -14.007 -21.283 1.00 65.62 163 GLU A O 1
ATOM 1340 N N . SER A 1 164 ? 42.722 -12.155 -22.510 1.00 68.06 164 SER A N 1
ATOM 1341 C CA . SER A 1 164 ? 42.940 -11.234 -21.397 1.00 68.06 164 SER A CA 1
ATOM 1342 C C . SER A 1 164 ? 42.235 -9.885 -21.578 1.00 68.06 164 SER A C 1
ATOM 1344 O O . SER A 1 164 ? 42.037 -9.395 -22.695 1.00 68.06 164 SER A O 1
ATOM 1346 N N . GLN A 1 165 ? 41.947 -9.206 -20.455 1.00 60.44 165 GLN A N 1
ATOM 1347 C CA . GLN A 1 165 ? 41.456 -7.816 -20.469 1.00 60.44 165 GLN A CA 1
ATOM 1348 C C . GLN A 1 165 ? 42.414 -6.872 -21.213 1.00 60.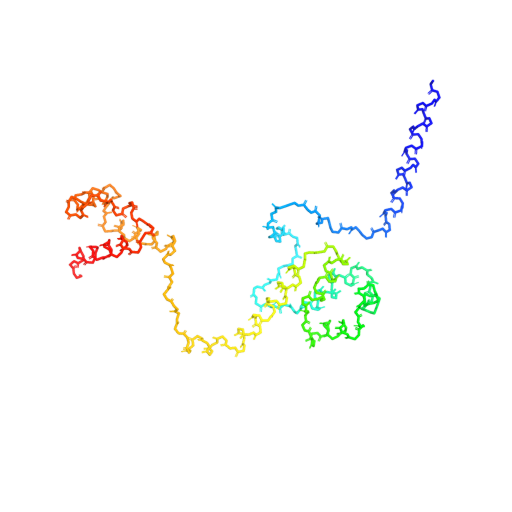44 165 GLN A C 1
ATOM 1350 O O . GLN A 1 165 ? 41.987 -5.864 -21.776 1.00 60.44 165 GLN A O 1
ATOM 1355 N N . LYS A 1 166 ? 43.717 -7.180 -21.185 1.00 68.69 166 LYS A N 1
ATOM 1356 C CA . LYS A 1 166 ? 44.767 -6.405 -21.847 1.00 68.69 166 LYS A CA 1
ATOM 1357 C C . LYS A 1 166 ? 44.655 -6.525 -23.367 1.00 68.69 166 LYS A C 1
ATOM 1359 O O . LYS A 1 166 ? 44.567 -5.496 -24.026 1.00 68.69 166 LYS A O 1
ATOM 1364 N N . ALA A 1 167 ? 44.526 -7.747 -23.890 1.00 68.81 167 ALA A N 1
ATOM 1365 C CA . ALA A 1 167 ? 44.314 -7.999 -25.316 1.00 68.81 167 ALA A CA 1
ATOM 1366 C C . ALA A 1 167 ? 43.029 -7.331 -25.830 1.00 68.81 167 ALA A C 1
ATOM 1368 O O . ALA A 1 167 ? 43.026 -6.704 -26.886 1.00 68.81 167 ALA A O 1
ATOM 1369 N N . MET 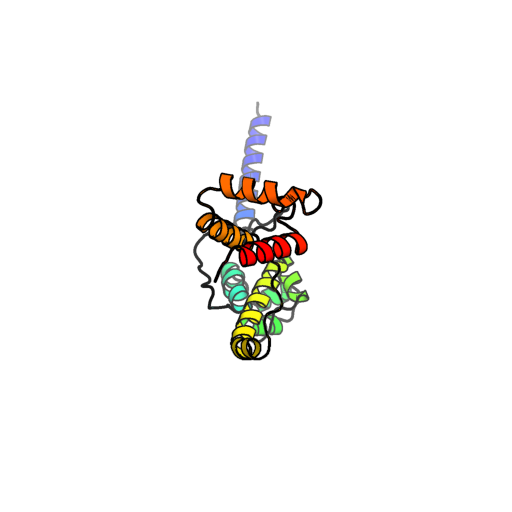A 1 168 ? 41.954 -7.381 -25.038 1.00 66.31 168 MET A N 1
ATOM 1370 C CA . MET A 1 168 ? 40.707 -6.680 -25.345 1.00 66.31 168 MET A CA 1
ATOM 1371 C C . MET A 1 168 ? 40.917 -5.161 -25.447 1.00 66.31 168 MET A C 1
ATOM 1373 O O . MET A 1 168 ? 40.497 -4.539 -26.423 1.00 66.31 168 MET A O 1
ATOM 1377 N N . LYS A 1 169 ? 41.574 -4.549 -24.451 1.00 65.06 169 LYS A N 1
ATOM 1378 C CA . LYS A 1 169 ? 41.846 -3.104 -24.434 1.00 65.06 169 LYS A CA 1
ATOM 1379 C C . LYS A 1 169 ? 42.755 -2.689 -25.588 1.00 65.06 169 LYS A C 1
ATOM 1381 O O . LYS A 1 169 ? 42.438 -1.716 -26.259 1.00 65.06 169 LYS A O 1
ATOM 1386 N N . GLU A 1 170 ? 43.823 -3.435 -25.855 1.00 70.81 170 GLU A N 1
ATOM 1387 C CA . GLU A 1 170 ? 44.757 -3.173 -26.956 1.00 70.81 170 GLU A CA 1
ATOM 1388 C C . GLU A 1 170 ? 44.061 -3.263 -28.320 1.00 70.81 170 GLU A C 1
ATOM 1390 O O . GLU A 1 170 ? 44.165 -2.342 -29.136 1.00 70.81 170 GLU A O 1
ATOM 1395 N N . TRP A 1 171 ? 43.254 -4.308 -28.530 1.00 69.25 171 TRP A N 1
ATOM 1396 C CA . TRP A 1 171 ? 42.448 -4.479 -29.738 1.00 69.25 171 TRP A CA 1
ATOM 1397 C C . TRP A 1 171 ? 41.466 -3.319 -29.941 1.00 69.25 171 TRP A C 1
ATOM 1399 O O . TRP A 1 171 ? 41.429 -2.715 -31.019 1.00 69.25 171 TRP A O 1
ATOM 1409 N N . PHE A 1 172 ? 40.733 -2.932 -28.889 1.00 62.56 172 PHE A N 1
ATOM 1410 C CA . PHE A 1 172 ? 39.859 -1.763 -28.950 1.00 62.56 172 PHE A CA 1
ATOM 1411 C C . PHE A 1 172 ? 40.659 -0.491 -29.244 1.00 62.56 172 PHE A C 1
ATOM 1413 O O . PHE A 1 172 ? 40.251 0.277 -30.110 1.00 62.56 172 PHE A O 1
ATOM 1420 N N . THR A 1 173 ? 41.821 -0.280 -28.613 1.00 63.22 173 THR A N 1
ATOM 1421 C CA . THR A 1 173 ? 42.657 0.906 -28.866 1.00 63.22 173 THR A CA 1
ATOM 1422 C C . THR A 1 173 ? 43.197 1.000 -30.287 1.00 63.22 173 THR A C 1
ATOM 1424 O O . THR A 1 173 ? 43.238 2.094 -30.848 1.00 63.22 173 THR A O 1
ATOM 1427 N N . SER A 1 174 ? 43.510 -0.136 -30.910 1.00 66.12 174 SER A N 1
ATOM 1428 C CA . SER A 1 174 ? 43.917 -0.204 -32.314 1.00 66.12 174 SER A CA 1
ATOM 1429 C C . SER A 1 174 ? 42.781 0.220 -33.258 1.00 66.12 174 SER A C 1
ATOM 1431 O O . SER A 1 174 ? 42.991 0.999 -34.190 1.00 66.12 174 SER A O 1
ATOM 1433 N N . LYS A 1 175 ? 41.540 -0.196 -32.968 1.00 59.50 175 LYS A N 1
ATOM 1434 C CA . LYS A 1 175 ? 40.357 0.143 -33.778 1.00 59.50 175 LYS A CA 1
ATOM 1435 C C . LYS A 1 175 ? 39.901 1.606 -33.618 1.00 59.50 175 LYS A C 1
ATOM 1437 O O . LYS A 1 175 ? 39.283 2.160 -34.518 1.00 59.50 175 LYS A O 1
ATOM 1442 N N . ILE A 1 176 ? 40.228 2.272 -32.506 1.00 53.72 176 ILE A N 1
ATOM 1443 C CA . ILE A 1 176 ? 39.822 3.667 -32.216 1.00 53.72 176 ILE A CA 1
ATOM 1444 C C . ILE A 1 176 ? 40.405 4.688 -33.199 1.00 53.72 176 ILE A C 1
ATOM 1446 O O . ILE A 1 176 ? 39.748 5.694 -33.485 1.00 53.72 176 ILE A O 1
ATOM 1450 N N . LYS A 1 177 ? 41.603 4.437 -33.749 1.00 55.00 177 LYS A N 1
ATOM 1451 C CA . LYS A 1 177 ? 42.221 5.319 -34.756 1.00 55.00 177 LYS A CA 1
ATOM 1452 C C . LYS A 1 177 ? 41.351 5.479 -36.010 1.00 55.00 177 LYS A C 1
ATOM 1454 O O . LYS A 1 177 ? 41.416 6.531 -36.634 1.00 55.00 177 LYS A O 1
ATOM 1459 N N . SER A 1 178 ? 40.506 4.498 -36.348 1.00 54.06 178 SER A N 1
ATOM 1460 C CA . SER A 1 178 ? 39.599 4.584 -37.503 1.00 54.06 178 SER A CA 1
ATOM 1461 C C . SER A 1 178 ? 38.219 5.177 -37.184 1.00 54.06 178 SER A C 1
ATOM 1463 O O . SER A 1 178 ? 37.494 5.541 -38.105 1.00 54.06 178 SER A O 1
ATOM 1465 N N . LEU A 1 179 ? 37.849 5.311 -35.903 1.00 49.94 179 LEU A N 1
ATOM 1466 C CA . LEU A 1 179 ? 36.500 5.707 -35.461 1.00 49.94 179 LEU A CA 1
ATOM 1467 C C . LEU A 1 179 ? 36.427 7.109 -34.823 1.00 49.94 179 LEU A C 1
ATOM 1469 O O . LEU A 1 179 ? 35.427 7.452 -34.192 1.00 49.94 179 LEU A O 1
ATOM 1473 N N . GLY A 1 180 ? 37.459 7.940 -34.993 1.00 51.53 180 GLY A N 1
ATOM 1474 C CA . GLY A 1 180 ? 37.430 9.343 -34.559 1.00 51.53 180 GLY A CA 1
ATOM 1475 C C . GLY A 1 180 ? 37.797 9.583 -33.088 1.00 51.53 180 GLY A C 1
ATOM 1476 O O . GLY A 1 180 ? 37.352 10.566 -32.500 1.00 51.53 180 GLY A O 1
ATOM 1477 N N . GLY A 1 181 ? 38.609 8.708 -32.483 1.00 53.94 181 GLY A N 1
ATOM 1478 C CA . GLY A 1 181 ? 39.382 9.054 -31.281 1.00 53.94 181 GLY A CA 1
ATOM 1479 C C . GLY A 1 181 ? 38.686 8.940 -29.917 1.00 53.94 181 GLY A C 1
ATOM 1480 O O . GLY A 1 181 ? 39.270 9.366 -28.928 1.00 53.94 181 GLY A O 1
ATOM 1481 N N . ARG A 1 182 ? 37.479 8.363 -29.812 1.00 51.88 182 ARG A N 1
ATOM 1482 C CA . ARG A 1 182 ? 36.840 8.066 -28.507 1.00 51.88 182 ARG A CA 1
ATOM 1483 C C . ARG A 1 182 ? 36.898 6.579 -28.198 1.00 51.88 182 ARG A C 1
ATOM 1485 O O . ARG A 1 182 ? 36.578 5.772 -29.073 1.00 51.88 182 ARG A O 1
ATOM 1492 N N . THR A 1 183 ? 37.267 6.204 -26.969 1.00 52.22 183 THR A N 1
ATOM 1493 C CA . THR A 1 183 ? 37.327 4.784 -26.621 1.00 52.22 183 THR A CA 1
ATOM 1494 C C . THR A 1 183 ? 35.921 4.209 -26.441 1.00 52.22 183 THR A C 1
ATOM 1496 O O . THR A 1 183 ? 35.040 4.870 -25.890 1.00 52.22 183 THR A O 1
ATOM 1499 N N . PRO A 1 184 ? 35.660 2.965 -26.884 1.00 48.28 184 PRO A N 1
ATOM 1500 C CA . PRO A 1 184 ? 34.407 2.290 -26.567 1.00 48.28 184 PRO A CA 1
ATOM 1501 C C . PRO A 1 184 ? 34.184 2.138 -25.052 1.00 48.28 184 PRO A C 1
ATOM 1503 O O . PRO A 1 184 ? 33.041 2.069 -24.602 1.00 48.28 184 PRO A O 1
ATOM 1506 N N . LEU A 1 185 ? 35.267 2.176 -24.263 1.00 50.97 185 LEU A N 1
ATOM 1507 C CA . LEU A 1 185 ? 35.236 2.242 -22.803 1.00 50.97 185 LEU A CA 1
ATOM 1508 C C . LEU A 1 185 ? 34.712 3.602 -22.288 1.00 50.97 185 LEU A C 1
ATOM 1510 O O . LEU A 1 185 ? 33.904 3.617 -21.364 1.00 50.97 185 LEU A O 1
ATOM 1514 N N . ASP A 1 186 ? 35.068 4.717 -22.936 1.00 51.56 186 ASP A N 1
ATOM 1515 C CA . ASP A 1 186 ? 34.541 6.071 -22.655 1.00 51.56 186 ASP A CA 1
ATOM 1516 C C . ASP A 1 186 ? 33.064 6.211 -23.050 1.00 51.56 186 ASP A C 1
ATOM 1518 O O . ASP A 1 186 ? 32.363 7.127 -22.621 1.00 51.56 186 ASP A O 1
ATOM 1522 N N . LEU A 1 187 ? 32.566 5.286 -23.876 1.00 52.53 187 LEU A N 1
ATOM 1523 C CA . LEU A 1 187 ? 31.176 5.223 -24.309 1.00 52.53 187 LEU A CA 1
ATOM 1524 C C . LEU A 1 187 ? 30.331 4.217 -23.506 1.00 52.53 187 LEU A C 1
ATOM 1526 O O . LEU A 1 187 ? 29.167 4.027 -23.877 1.00 52.53 187 LEU A O 1
ATOM 1530 N N . LYS A 1 188 ? 30.855 3.635 -22.405 1.00 49.34 188 LYS A N 1
ATOM 1531 C CA . LYS A 1 188 ? 30.189 2.628 -21.536 1.00 49.34 188 LYS A CA 1
ATOM 1532 C C . LYS A 1 188 ? 28.781 3.020 -21.045 1.00 49.34 188 LYS A C 1
ATOM 1534 O O . LYS A 1 188 ? 28.046 2.153 -20.596 1.00 49.34 188 LYS A O 1
ATOM 1539 N N . GLY A 1 189 ? 28.363 4.283 -21.172 1.00 48.19 189 GLY A N 1
ATOM 1540 C CA . GLY A 1 189 ? 27.012 4.755 -20.825 1.00 48.19 189 GLY A CA 1
ATOM 1541 C C . GLY A 1 189 ? 26.116 5.184 -21.998 1.00 48.19 189 GLY A C 1
ATOM 1542 O O . GLY A 1 189 ? 24.971 5.572 -21.773 1.00 48.19 189 GLY A O 1
ATOM 1543 N N . THR A 1 190 ? 26.591 5.157 -23.249 1.00 55.00 190 THR A N 1
ATOM 1544 C CA . THR A 1 190 ? 25.837 5.697 -24.399 1.00 55.00 190 THR A CA 1
ATOM 1545 C C . THR A 1 190 ? 25.336 4.599 -25.336 1.00 55.00 190 THR A C 1
ATOM 1547 O O . THR A 1 190 ? 26.096 3.740 -25.781 1.00 55.00 190 THR A O 1
ATOM 1550 N N . LYS A 1 191 ? 24.052 4.668 -25.729 1.00 54.53 191 LYS A N 1
ATOM 1551 C CA . LYS A 1 191 ? 23.430 3.719 -26.682 1.00 54.53 191 LYS A CA 1
ATOM 1552 C C . LYS A 1 191 ? 24.237 3.550 -27.981 1.00 54.53 191 LYS A C 1
ATOM 1554 O O . LYS A 1 191 ? 24.257 2.464 -28.551 1.00 54.53 191 LYS A O 1
ATOM 1559 N N . LYS A 1 192 ? 24.903 4.617 -28.441 1.00 58.41 192 LYS A N 1
ATOM 1560 C CA . LYS A 1 192 ? 25.703 4.636 -29.676 1.00 58.41 192 LYS A CA 1
ATOM 1561 C C . LYS A 1 192 ? 27.001 3.832 -29.542 1.00 58.41 192 LYS A C 1
ATOM 1563 O O . LYS A 1 192 ? 27.307 3.060 -30.442 1.00 58.41 192 LYS A O 1
ATOM 1568 N N . GLY A 1 193 ? 27.717 3.957 -28.422 1.00 59.22 193 GLY A N 1
ATOM 1569 C CA . GLY A 1 193 ? 28.933 3.175 -28.181 1.00 59.22 193 GLY A CA 1
ATOM 1570 C C . GLY A 1 193 ? 28.661 1.687 -28.045 1.00 59.22 193 GLY A C 1
ATOM 1571 O O . GLY A 1 193 ? 29.335 0.884 -28.676 1.00 59.22 193 GLY A O 1
ATOM 1572 N N . ILE A 1 194 ? 27.607 1.327 -27.310 1.00 59.62 194 ILE A N 1
ATOM 1573 C CA . ILE A 1 194 ? 27.183 -0.071 -27.145 1.00 59.62 194 ILE A CA 1
ATOM 1574 C C . ILE A 1 194 ? 26.851 -0.701 -28.498 1.00 59.62 194 ILE A C 1
ATOM 1576 O O . ILE A 1 194 ? 27.284 -1.813 -28.777 1.00 59.62 194 ILE A O 1
ATOM 1580 N N . LYS A 1 195 ? 26.114 0.014 -29.359 1.00 64.12 195 LYS A N 1
ATOM 1581 C CA . LYS A 1 195 ? 25.757 -0.474 -30.696 1.00 64.12 195 LYS A CA 1
ATOM 1582 C C . LYS A 1 195 ? 26.996 -0.755 -31.553 1.00 64.12 195 LYS A C 1
ATOM 1584 O O . LYS A 1 195 ? 27.060 -1.810 -32.169 1.00 64.12 195 LYS A O 1
ATOM 1589 N N . ILE A 1 196 ? 27.976 0.151 -31.543 1.00 65.62 196 ILE A N 1
ATOM 1590 C CA . ILE A 1 196 ? 29.232 0.002 -32.296 1.00 65.62 196 ILE A CA 1
ATOM 1591 C C . ILE A 1 196 ? 30.049 -1.184 -31.765 1.00 65.62 196 ILE A C 1
ATOM 1593 O O . ILE A 1 196 ? 30.509 -2.004 -32.552 1.00 65.62 196 ILE A O 1
ATOM 1597 N N . ILE A 1 197 ? 30.176 -1.321 -30.439 1.00 64.75 197 ILE A N 1
ATOM 1598 C CA . ILE A 1 197 ? 30.863 -2.466 -29.816 1.00 64.75 197 ILE A CA 1
ATOM 1599 C C . ILE A 1 197 ? 30.189 -3.778 -30.224 1.00 64.75 197 ILE A C 1
ATOM 1601 O O . ILE A 1 197 ? 30.867 -4.715 -30.628 1.00 64.75 197 ILE A O 1
ATOM 1605 N N . LEU A 1 198 ? 28.858 -3.850 -30.143 1.00 64.62 198 LEU A N 1
ATOM 1606 C CA . LEU A 1 198 ? 28.109 -5.058 -30.484 1.00 64.62 198 LEU A CA 1
ATOM 1607 C C . LEU A 1 198 ? 28.178 -5.400 -31.978 1.00 64.62 198 LEU A C 1
ATOM 1609 O O . LEU A 1 198 ? 28.250 -6.578 -32.312 1.00 64.62 198 LEU A O 1
ATOM 1613 N N . GLU A 1 199 ? 28.152 -4.413 -32.877 1.00 68.19 199 GLU A N 1
ATOM 1614 C CA . GLU A 1 199 ? 28.330 -4.643 -34.319 1.00 68.19 199 GLU A CA 1
ATOM 1615 C C . GLU A 1 199 ? 29.736 -5.158 -34.648 1.00 68.19 199 GLU A C 1
ATOM 1617 O O . GLU A 1 199 ? 29.874 -6.091 -35.436 1.00 68.19 199 GLU A O 1
ATOM 1622 N N . GLU A 1 200 ? 30.774 -4.622 -34.009 1.00 65.94 200 GLU A N 1
ATOM 1623 C CA . GLU A 1 200 ? 32.147 -5.084 -34.226 1.00 65.94 200 GLU A CA 1
ATOM 1624 C C . GLU A 1 200 ? 32.407 -6.463 -33.607 1.00 65.94 200 GLU A C 1
ATOM 1626 O O . GLU A 1 200 ? 33.010 -7.315 -34.253 1.00 65.94 200 GLU A O 1
ATOM 1631 N N . LEU A 1 201 ? 31.885 -6.747 -32.409 1.00 64.50 201 LEU A N 1
ATOM 1632 C CA . LEU A 1 201 ? 31.959 -8.093 -31.825 1.00 64.50 201 LEU A CA 1
ATOM 1633 C C . LEU A 1 201 ? 31.231 -9.136 -32.689 1.00 64.50 201 LEU A C 1
ATOM 1635 O O . LEU A 1 201 ? 31.703 -10.265 -32.801 1.00 64.50 201 LEU A O 1
ATOM 1639 N N . LYS A 1 202 ? 30.121 -8.759 -33.342 1.00 67.19 202 LYS A N 1
ATOM 1640 C CA . LYS A 1 202 ? 29.441 -9.610 -34.333 1.00 67.19 202 LYS A CA 1
ATOM 1641 C C . LYS A 1 202 ? 30.276 -9.828 -35.595 1.00 67.19 202 LYS A C 1
ATOM 1643 O O . LYS A 1 202 ? 30.240 -10.918 -36.137 1.00 67.19 202 LYS A O 1
ATOM 1648 N N . ARG A 1 203 ? 31.033 -8.827 -36.059 1.00 65.25 203 ARG A N 1
ATOM 1649 C CA . ARG A 1 203 ? 31.951 -8.972 -37.209 1.00 65.25 203 ARG A CA 1
ATOM 1650 C C . ARG A 1 203 ? 33.136 -9.886 -36.910 1.00 65.25 203 ARG A C 1
ATOM 1652 O O . ARG A 1 203 ? 33.657 -10.514 -37.821 1.00 65.25 203 ARG A O 1
ATOM 1659 N N . LEU A 1 204 ? 33.559 -9.940 -35.650 1.00 62.38 204 LEU A N 1
ATOM 1660 C CA . LEU A 1 204 ? 34.603 -10.852 -35.183 1.00 62.38 204 LEU A CA 1
ATOM 1661 C C . LEU A 1 204 ? 34.094 -12.287 -34.963 1.00 62.38 204 LEU A C 1
ATOM 1663 O O . LEU A 1 204 ? 34.911 -13.196 -34.873 1.00 62.38 204 LEU A O 1
ATOM 1667 N N . HIS A 1 205 ? 32.772 -12.501 -34.919 1.00 53.28 205 HIS A N 1
ATOM 1668 C CA . HIS A 1 205 ? 32.159 -13.821 -35.090 1.00 53.28 205 HIS A CA 1
ATOM 1669 C C . HIS A 1 205 ? 32.107 -14.170 -36.584 1.00 53.28 205 HIS A C 1
ATOM 1671 O O . HIS A 1 205 ? 31.121 -13.917 -37.275 1.00 53.28 205 HIS A O 1
ATOM 1677 N N . ILE A 1 206 ? 33.183 -14.773 -37.085 1.00 48.81 206 ILE A N 1
ATOM 1678 C CA . ILE A 1 206 ? 33.061 -15.731 -38.187 1.00 48.81 206 ILE A CA 1
ATOM 1679 C C . ILE A 1 206 ? 32.170 -16.858 -37.641 1.00 48.81 206 ILE A C 1
ATOM 1681 O O . ILE A 1 206 ? 32.624 -17.536 -36.731 1.00 48.81 206 ILE A O 1
ATOM 1685 N N . ASN A 1 207 ? 30.924 -16.946 -38.136 1.00 34.97 207 ASN A N 1
ATOM 1686 C CA . ASN A 1 207 ? 29.850 -17.905 -37.788 1.00 34.97 207 ASN A CA 1
ATOM 1687 C C . ASN A 1 207 ? 29.948 -18.619 -36.430 1.00 34.97 207 ASN A C 1
ATOM 1689 O O . ASN A 1 207 ? 30.685 -19.623 -36.336 1.00 34.97 207 ASN A O 1
#

Secondary structure (DSSP, 8-state):
-HHHHHHHHHHHHHHHHHHHHHTTS---------S----S-S-SS----TT----HHHHIIIIIIHHHT--HHHHHHHHT--HHHHHHHHTTSSPPPHHHHHHHHHHHT--HHHHHHHHHHHHHHHHHHHHHHHHHHH-PPPPPPPPHHHHHHHHHHHHHHSSSHHHHHHHHHHHHTTTTS--TTTTTT-HHHHHHHHHHHHHH---

Radius of gyration: 30.45 Å; chains: 1; bounding box: 63×42×91 Å

Foldseek 3Di:
DPPVVVVVVVVVVVVVVCCVVCVPPPPQPPPDDDDDPDDDPDDDDDPPDLQDLDQVLCVCVPVPCVSVVHDLCNLCVVLVHPSVVSVCSNVVNDAQDLSNLVSCCVVSVHDSVVSVVSRVSNVVSVCCVVCVVVCPVVDDDDDDQCDPVNLVVVVVVVCVVQVDPVSVQVVQVVCCVVVPNDGLVNCSRPPVSVVVVVVVVVVVPPD